Protein 9LF9 (pdb70)

B-factor: mean 24.12, std 8.59, range [6.27, 55.34]

Organism: Marinobacter nauticus (strain ATCC 700491 / DSM 11845 / VT8) (NCBI:txid351348)

InterPro domains:
  IPR005770 Phosphate/phosphite/phosphonate ABC transporter, periplasmic binding protein [TIGR01098] (1-270)

Structure (mmCIF, N/CA/C/O backbone):
data_9LF9
#
_entry.id   9LF9
#
_cell.length_a   136.280
_cell.length_b   136.280
_cell.length_c   136.280
_cell.angle_alpha   90.00
_cell.angle_beta   90.00
_cell.angle_gamma   90.00
#
_symmetry.space_group_name_H-M   'I 2 3'
#
loop_
_entity.id
_entity.type
_entity.pdbx_description
1 polymer 'Phosphonate ABC transporter, periplasmic phosphonate-binding protein'
2 non-polymer SN-GLYCEROL-1-PHOSPHATE
3 water water
#
loop_
_atom_site.group_PDB
_atom_site.id
_atom_site.type_symbol
_atom_site.label_atom_id
_atom_site.label_alt_id
_atom_site.label_comp_id
_atom_site.label_asym_id
_atom_site.label_entity_id
_atom_site.label_seq_id
_atom_site.pdbx_PDB_ins_code
_atom_site.Cartn_x
_atom_site.Cartn_y
_atom_site.Cartn_z
_atom_site.occupancy
_atom_site.B_iso_or_equiv
_atom_site.auth_seq_id
_atom_site.auth_comp_id
_atom_site.auth_asym_id
_atom_site.auth_atom_id
_atom_site.pdbx_PDB_model_num
ATOM 1 N N . ALA A 1 21 ? -24.501 -31.968 2.121 1.00 46.99 21 ALA A N 1
ATOM 2 C CA . ALA A 1 21 ? -25.082 -32.218 3.435 1.00 41.51 21 ALA A CA 1
ATOM 3 C C . ALA A 1 21 ? -26.526 -32.695 3.323 1.00 43.22 21 ALA A C 1
ATOM 4 O O . ALA A 1 21 ? -27.321 -32.488 4.242 1.00 46.76 21 ALA A O 1
ATOM 6 N N . PHE A 1 22 ? -26.868 -33.319 2.195 1.00 36.76 22 PHE A N 1
ATOM 7 C CA . PHE A 1 22 ? -28.205 -33.885 2.037 1.00 34.73 22 PHE A CA 1
ATOM 8 C C . PHE A 1 22 ? -28.439 -34.967 3.082 1.00 33.39 22 PHE A C 1
ATOM 9 O O . PHE A 1 22 ? -27.595 -35.848 3.276 1.00 38.29 22 PHE A O 1
ATOM 17 N N . GLN A 1 23 ? -29.592 -34.910 3.750 1.00 34.26 23 GLN A N 1
ATOM 18 C CA . GLN A 1 23 ? -29.898 -35.844 4.826 1.00 36.60 23 GLN A CA 1
ATOM 19 C C . GLN A 1 23 ? -31.232 -36.540 4.606 1.00 26.95 23 GLN A C 1
ATOM 20 O O . GLN A 1 23 ? -32.265 -35.882 4.450 1.00 29.20 23 GLN A O 1
ATOM 26 N N . LEU A 1 24 ? -31.201 -37.867 4.638 1.00 26.27 24 LEU A N 1
ATOM 27 C CA . LEU A 1 24 ? -32.420 -38.653 4.716 1.00 22.76 24 LEU A CA 1
ATOM 28 C C . LEU A 1 24 ? -33.040 -38.503 6.094 1.00 24.26 24 LEU A C 1
ATOM 29 O O . LEU A 1 24 ? -32.333 -38.300 7.085 1.00 24.75 24 LEU A O 1
ATOM 34 N N . ASP A 1 25 ? -34.363 -38.651 6.159 1.00 19.05 25 ASP A N 1
ATOM 35 C CA . ASP A 1 25 ? -35.049 -38.734 7.443 1.00 23.08 25 ASP A CA 1
ATOM 36 C C . ASP A 1 25 ? -34.456 -39.871 8.262 1.00 21.62 25 ASP A C 1
ATOM 37 O O . ASP A 1 25 ? -34.048 -40.903 7.721 1.00 21.76 25 ASP A O 1
ATOM 42 N N . SER A 1 26 ? -34.432 -39.681 9.585 1.00 20.76 26 SER A N 1
ATOM 43 C CA . SER A 1 26 ? -33.827 -40.660 10.484 1.00 23.21 26 SER A CA 1
ATOM 44 C C . SER A 1 26 ? -34.578 -41.984 10.526 1.00 22.91 26 SER A C 1
ATOM 45 O O . SER A 1 26 ? -34.082 -42.936 11.145 1.00 22.88 26 SER A O 1
ATOM 48 N N . ARG A 1 27 ? -35.749 -42.078 9.892 1.00 20.62 27 ARG A N 1
ATOM 49 C CA . ARG A 1 27 ? -36.449 -43.352 9.819 1.00 19.21 27 ARG A CA 1
ATOM 50 C C . ARG A 1 27 ? -35.900 -44.254 8.718 1.00 19.94 27 ARG A C 1
ATOM 51 O O . ARG A 1 27 ? -36.337 -45.406 8.608 1.00 19.28 27 ARG A O 1
ATOM 59 N N . TYR A 1 28 ? -34.956 -43.765 7.919 1.00 18.32 28 TYR A N 1
ATOM 60 C CA . TYR A 1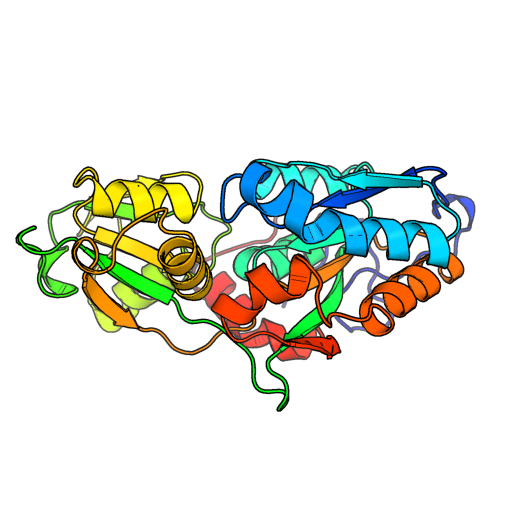 28 ? -34.298 -44.542 6.879 1.00 19.69 28 TYR A CA 1
ATOM 61 C C . TYR A 1 28 ? -32.805 -44.643 7.168 1.00 19.86 28 TYR A C 1
ATOM 62 O O . TYR A 1 28 ? -32.227 -43.795 7.856 1.00 22.01 28 TYR A O 1
ATOM 71 N N . GLN A 1 29 ? -32.181 -45.678 6.609 1.00 19.05 29 GLN A N 1
ATOM 72 C CA . GLN A 1 29 ? -30.742 -45.882 6.707 1.00 19.88 29 GLN A CA 1
ATOM 73 C C . GLN A 1 29 ? -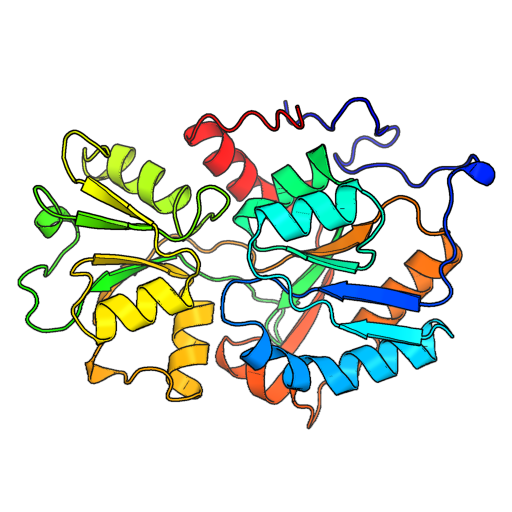30.113 -45.697 5.334 1.00 22.02 29 GLN A C 1
ATOM 74 O O . GLN A 1 29 ? -30.749 -45.951 4.309 1.00 22.36 29 GLN A O 1
ATOM 80 N N . ASP A 1 30 ? -28.839 -45.259 5.319 1.00 22.61 30 ASP A N 1
ATOM 81 C CA . ASP A 1 30 ? -28.070 -45.115 4.079 1.00 23.34 30 ASP A CA 1
ATOM 82 C C . ASP A 1 30 ? -26.667 -45.685 4.314 1.00 24.21 30 ASP A C 1
ATOM 83 O O . ASP A 1 30 ? -25.672 -44.954 4.299 1.00 25.15 30 ASP A O 1
ATOM 88 N N . ASN A 1 31 ? -26.606 -47.019 4.470 1.00 22.36 31 ASN A N 1
ATOM 89 C CA . ASN A 1 31 ? -25.334 -47.700 4.738 1.00 28.04 31 ASN A CA 1
ATOM 90 C C . ASN A 1 31 ? -24.337 -47.583 3.586 1.00 32.35 31 ASN A C 1
ATOM 91 O O . ASN A 1 31 ? -23.124 -47.546 3.832 1.00 32.20 31 ASN A O 1
ATOM 96 N N . ASP A 1 32 ? -24.811 -47.541 2.335 1.00 29.16 32 ASP A N 1
ATOM 97 C CA . ASP A 1 32 ? -23.945 -47.513 1.154 1.00 27.83 32 ASP A CA 1
ATOM 98 C C . ASP A 1 32 ? -23.640 -46.109 0.640 1.00 27.46 32 ASP A C 1
ATOM 99 O O . ASP A 1 32 ? -22.881 -45.969 -0.323 1.00 32.83 32 ASP A O 1
ATOM 104 N N . GLY A 1 33 ? -24.198 -45.074 1.267 1.00 24.47 33 GLY A N 1
ATOM 105 C CA . GLY A 1 33 ? -23.812 -43.709 0.977 1.00 26.72 33 GLY A CA 1
ATOM 106 C C . GLY A 1 33 ? -24.262 -43.166 -0.358 1.00 25.72 33 GLY A C 1
ATOM 107 O O . GLY A 1 33 ? -23.643 -42.227 -0.868 1.00 26.46 33 GLY A O 1
ATOM 108 N N . ASP A 1 34 ? -25.318 -43.721 -0.949 1.00 23.57 34 ASP A N 1
ATOM 109 C CA . ASP A 1 34 ? -25.800 -43.238 -2.238 1.00 19.93 34 ASP A CA 1
ATOM 110 C C . ASP A 1 34 ? -26.933 -42.234 -2.090 1.00 20.50 34 ASP A C 1
ATOM 111 O O . ASP A 1 34 ? -27.540 -41.851 -3.096 1.00 20.68 34 ASP A O 1
ATOM 116 N N . LEU A 1 35 ? -27.202 -41.779 -0.864 1.00 18.41 35 LEU A N 1
ATOM 117 C CA . LEU A 1 35 ? -28.201 -40.779 -0.479 1.00 18.55 35 LEU A CA 1
ATOM 118 C C . LEU A 1 35 ? -29.639 -41.279 -0.540 1.00 22.89 35 LEU A C 1
ATOM 119 O O . LEU A 1 35 ? -30.551 -40.488 -0.273 1.00 25.14 35 LEU A O 1
ATOM 124 N N . ILE A 1 36 ? -29.890 -42.546 -0.858 1.00 18.99 36 ILE A N 1
ATOM 125 C CA . ILE A 1 36 ? -31.274 -43.006 -0.908 1.00 18.46 36 ILE A CA 1
ATOM 126 C C . ILE A 1 36 ? -31.485 -44.108 0.127 1.00 17.42 36 ILE A C 1
ATOM 127 O O . ILE A 1 36 ? -30.560 -44.843 0.490 1.00 21.55 36 ILE A O 1
ATOM 132 N N . ALA A 1 37 ? -32.721 -44.209 0.600 1.00 16.15 37 ALA A N 1
ATOM 133 C CA . ALA A 1 37 ? -33.070 -45.159 1.652 1.00 16.85 37 ALA A CA 1
ATOM 134 C C . ALA A 1 37 ? -32.759 -46.596 1.247 1.00 17.52 37 ALA A C 1
ATOM 135 O O . ALA A 1 37 ? -33.181 -47.067 0.184 1.00 17.76 37 ALA A O 1
ATOM 137 N N . ASP A 1 38 ? -32.033 -47.298 2.120 1.00 16.59 38 ASP A N 1
ATOM 138 C CA . ASP A 1 38 ? -31.658 -48.688 1.878 1.00 18.83 38 ASP A CA 1
ATOM 139 C C . ASP A 1 38 ? -32.881 -49.602 1.910 1.00 19.57 38 ASP A C 1
ATOM 140 O O . ASP A 1 38 ? -33.832 -49.376 2.665 1.00 18.46 38 ASP A O 1
ATOM 145 N N . ILE A 1 39 ? -32.845 -50.658 1.098 1.00 18.65 39 ILE A N 1
ATOM 146 C CA . ILE A 1 39 ? -33.857 -51.717 1.201 1.00 17.43 39 ILE A CA 1
ATOM 147 C C . ILE A 1 39 ? -33.666 -52.444 2.528 1.00 16.92 39 ILE A C 1
ATOM 148 O O . ILE A 1 39 ? -32.522 -52.807 2.871 1.00 20.62 39 ILE A O 1
ATOM 153 N N . PRO A 1 40 ? -34.725 -52.657 3.310 1.00 18.01 40 PRO A N 1
ATOM 154 C CA . PRO A 1 40 ? -34.566 -53.329 4.606 1.00 18.01 40 PRO A CA 1
ATOM 155 C C . PRO A 1 40 ? -34.106 -54.766 4.437 1.00 21.45 40 PRO A C 1
ATOM 156 O O . PRO A 1 40 ? -34.393 -55.420 3.434 1.00 20.36 40 PRO A O 1
ATOM 160 N N . SER A 1 41 ? -33.402 -55.268 5.451 1.00 19.92 41 SER A N 1
ATOM 161 C CA . SER A 1 41 ? -33.100 -56.692 5.531 1.00 21.29 41 SER A CA 1
ATOM 162 C C . SER A 1 41 ? -33.910 -57.412 6.598 1.00 23.79 41 SER A C 1
ATOM 163 O O . SER A 1 41 ? -33.895 -58.649 6.635 1.00 23.24 41 SER A O 1
ATOM 166 N N . ASP A 1 42 ? -34.589 -56.678 7.477 1.00 19.90 42 ASP A N 1
ATOM 167 C CA . ASP A 1 42 ? -35.561 -57.257 8.402 1.00 20.49 42 ASP A CA 1
ATOM 168 C C . ASP A 1 42 ? -36.826 -57.599 7.619 1.00 19.36 42 ASP A C 1
ATOM 169 O O . ASP A 1 42 ? -37.516 -56.704 7.124 1.00 19.39 42 ASP A O 1
ATOM 174 N N . GLU A 1 43 ? -37.125 -58.893 7.473 1.00 19.89 43 GLU A N 1
ATOM 175 C CA . GLU A 1 43 ? -38.243 -59.288 6.620 1.00 21.31 43 GLU A CA 1
ATOM 176 C C . GLU A 1 43 ? -39.583 -58.793 7.142 1.00 21.95 43 GLU A C 1
ATOM 177 O O . GLU A 1 43 ? -40.522 -58.621 6.354 1.00 19.62 43 GLU A O 1
ATOM 183 N N . SER A 1 44 ? -39.693 -58.535 8.444 1.00 19.69 44 SER A N 1
ATOM 184 C CA . SER A 1 44 ? -40.926 -57.969 8.965 1.00 18.27 44 SER A CA 1
ATOM 185 C C . SER A 1 44 ? -41.156 -56.539 8.494 1.00 19.65 44 SER A C 1
ATOM 186 O O . SER A 1 44 ? -42.263 -56.019 8.677 1.00 21.34 44 SER A O 1
ATOM 189 N N . LYS A 1 45 ? -40.150 -55.904 7.890 1.00 17.77 45 LYS A N 1
ATOM 190 C CA . LYS A 1 45 ? -40.253 -54.540 7.401 1.00 19.06 45 LYS A CA 1
ATOM 191 C C . LYS A 1 45 ? -40.488 -54.480 5.899 1.00 20.29 45 LYS A C 1
ATOM 192 O O . LYS A 1 45 ? -40.643 -53.383 5.347 1.00 20.98 45 LYS A O 1
ATOM 198 N N . LEU A 1 46 ? -40.518 -55.621 5.226 1.00 19.54 46 LEU A N 1
ATOM 199 C CA . LEU A 1 46 ? -40.704 -55.637 3.785 1.00 21.18 46 LEU A CA 1
ATOM 200 C C . LEU A 1 46 ? -42.173 -55.823 3.442 1.00 22.33 46 LEU A C 1
ATOM 201 O O . LEU A 1 46 ? -42.933 -56.451 4.185 1.00 22.95 46 LEU A O 1
ATOM 206 N N . VAL A 1 47 ? -42.581 -55.265 2.307 1.00 18.94 47 VAL A N 1
ATOM 207 C CA . VAL A 1 47 ? -43.958 -55.442 1.874 1.00 23.61 47 VAL A CA 1
ATOM 208 C C . VAL A 1 47 ? -43.971 -56.130 0.515 1.00 22.40 47 VAL A C 1
ATOM 209 O O . VAL A 1 47 ? -43.090 -55.934 -0.332 1.00 19.20 47 VAL A O 1
ATOM 213 N N . ASP A 1 48 ? -44.995 -56.956 0.333 1.00 22.49 48 ASP A N 1
ATOM 214 C CA . ASP A 1 48 ? -45.222 -57.743 -0.876 1.00 22.21 48 ASP A CA 1
ATOM 215 C C . ASP A 1 48 ? -46.693 -57.601 -1.233 1.00 28.66 48 ASP A C 1
ATOM 216 O O . ASP A 1 48 ? -47.467 -58.553 -1.107 1.00 27.44 48 ASP A O 1
ATOM 221 N N . PRO A 1 49 ? -47.119 -56.412 -1.653 1.00 23.89 49 PRO A N 1
ATOM 222 C CA . PRO A 1 49 ? -48.557 -56.142 -1.746 1.00 25.24 49 PRO A CA 1
ATOM 223 C C . PRO A 1 49 ? -49.206 -56.894 -2.897 1.00 25.54 49 PRO A C 1
ATOM 224 O O . PRO A 1 49 ? -48.603 -57.122 -3.948 1.00 25.08 49 PRO A O 1
ATOM 228 N N . SER A 1 50 ? -50.456 -57.300 -2.675 1.00 27.91 50 SER A N 1
ATOM 229 C CA . SER A 1 50 ? -51.181 -57.993 -3.733 1.00 26.85 50 SER A CA 1
ATOM 230 C C . SER A 1 50 ? -51.612 -57.029 -4.832 1.00 24.06 50 SER A C 1
ATOM 231 O O . SER A 1 50 ? -51.774 -57.445 -5.982 1.00 24.33 50 SER A O 1
ATOM 234 N N . THR A 1 51 ? -51.803 -55.752 -4.500 1.00 23.30 51 THR A N 1
ATOM 235 C CA . THR A 1 51 ? -52.043 -54.693 -5.478 1.00 21.94 51 THR A CA 1
ATOM 236 C C . THR A 1 51 ? -50.942 -53.647 -5.366 1.00 21.13 51 THR A C 1
ATOM 237 O O . THR A 1 51 ? -50.770 -53.040 -4.305 1.00 21.55 51 THR A O 1
ATOM 241 N N . LEU A 1 52 ? -50.201 -53.446 -6.454 1.00 20.02 52 LEU A N 1
ATOM 242 C CA . LEU A 1 52 ? -49.204 -52.381 -6.546 1.00 20.09 52 LEU A CA 1
ATOM 243 C C . LEU A 1 52 ? -49.890 -51.080 -6.946 1.00 19.78 52 LEU A C 1
ATOM 244 O O . LEU A 1 52 ? -50.648 -51.052 -7.917 1.00 20.73 52 LEU A O 1
ATOM 249 N N . VAL A 1 53 ? -49.630 -50.006 -6.204 1.00 17.90 53 VAL A N 1
ATOM 250 C CA . VAL A 1 53 ? -50.233 -48.704 -6.476 1.00 17.25 53 VAL A CA 1
ATOM 251 C C . VAL A 1 53 ? -49.197 -47.828 -7.168 1.00 18.40 53 VAL A C 1
ATOM 252 O O . VAL A 1 53 ? -48.076 -47.675 -6.670 1.00 17.58 53 VAL A O 1
ATOM 256 N N . PHE A 1 54 ? -49.570 -47.263 -8.320 1.00 16.62 54 PHE A N 1
ATOM 257 C CA . PHE A 1 54 ? -48.697 -46.457 -9.171 1.00 18.28 54 PHE A CA 1
ATOM 258 C C . PHE A 1 54 ? -49.276 -45.057 -9.305 1.00 16.21 54 PHE A C 1
ATOM 259 O O . PHE A 1 54 ? -50.482 -44.904 -9.502 1.00 17.48 54 PHE A O 1
ATOM 267 N N . ALA A 1 55 ? -48.421 -44.034 -9.244 1.00 16.46 55 ALA A N 1
ATOM 268 C CA . ALA A 1 55 ? -48.870 -42.671 -9.494 1.00 17.50 55 ALA A CA 1
ATOM 269 C C . ALA A 1 55 ? -47.873 -41.950 -10.387 1.00 19.01 55 ALA A C 1
ATOM 270 O O . ALA A 1 55 ? -46.661 -42.030 -10.166 1.00 18.80 55 ALA A O 1
ATOM 272 N N . TYR A 1 56 ? -48.389 -41.257 -11.401 1.00 16.09 56 TYR A N 1
ATOM 273 C CA . TYR A 1 56 ? -47.584 -40.337 -12.185 1.00 16.32 56 TYR A CA 1
ATOM 274 C C . TYR A 1 56 ? -47.626 -38.982 -11.464 1.00 20.27 56 TYR A C 1
ATOM 275 O O . TYR A 1 56 ? -48.344 -38.808 -10.479 1.00 26.04 56 TYR A O 1
ATOM 284 N N . THR A 1 57 ? -46.848 -38.035 -11.926 1.00 16.80 57 THR A N 1
ATOM 285 C CA . THR A 1 57 ? -46.727 -36.766 -11.203 1.00 15.44 57 THR A CA 1
ATOM 286 C C . THR A 1 57 ? -47.842 -35.794 -11.597 1.00 16.42 57 THR A C 1
ATOM 287 O O . THR A 1 57 ? -48.192 -35.692 -12.774 1.00 16.37 57 THR A O 1
ATOM 291 N N . PRO A 1 58 ? -48.431 -35.070 -10.640 1.00 15.13 58 PRO A N 1
ATOM 292 C CA . PRO A 1 58 ? -49.547 -34.166 -10.964 1.00 16.87 58 PRO A CA 1
ATOM 293 C C . PRO A 1 58 ? -49.097 -32.830 -11.551 1.00 17.55 58 PRO A C 1
ATOM 294 O O . PRO A 1 58 ? -49.450 -31.758 -11.052 1.00 16.94 58 PRO A O 1
ATOM 298 N N . VAL A 1 59 ? -48.290 -32.897 -12.622 1.00 17.02 59 VAL A N 1
ATOM 299 C CA . VAL A 1 59 ? -47.989 -31.703 -13.404 1.00 16.49 59 VAL A CA 1
ATOM 300 C C . VAL A 1 59 ? -49.212 -31.235 -14.166 1.00 18.71 59 VAL A C 1
ATOM 301 O O . VAL A 1 59 ? -49.288 -30.076 -14.589 1.00 18.68 59 VAL A O 1
ATOM 305 N N . GLU A 1 60 ? -50.174 -32.123 -14.358 1.00 17.51 60 GLU A N 1
ATOM 306 C CA . GLU A 1 60 ? -51.364 -31.842 -15.122 1.00 18.88 60 GLU A CA 1
ATOM 307 C C . GLU A 1 60 ? -52.445 -32.747 -14.537 1.00 20.69 60 GLU A C 1
ATOM 308 O O . GLU A 1 60 ? -52.136 -33.688 -13.799 1.00 21.08 60 GLU A O 1
ATOM 314 N N . ASP A 1 61 ? -53.715 -32.398 -14.772 1.00 19.40 61 ASP A N 1
ATOM 315 C CA . ASP A 1 61 ? -54.854 -33.258 -14.434 1.00 19.65 61 ASP A CA 1
ATOM 316 C C . ASP A 1 61 ? -54.531 -34.731 -14.687 1.00 18.07 61 ASP A C 1
ATOM 317 O O . ASP A 1 61 ? -54.243 -35.102 -15.827 1.00 18.94 61 ASP A O 1
ATOM 322 N N . PRO A 1 62 ? -54.551 -35.603 -13.669 1.00 17.60 62 PRO A N 1
ATOM 323 C CA . PRO A 1 62 ? -54.194 -37.013 -13.919 1.00 18.62 62 PRO A CA 1
ATOM 324 C C . PRO A 1 62 ? -55.141 -37.724 -14.860 1.00 19.06 62 PRO A C 1
ATOM 325 O O . PRO A 1 62 ? -54.758 -38.751 -15.430 1.00 18.99 62 PRO A O 1
ATOM 329 N N . ALA A 1 63 ? -56.362 -37.216 -15.046 1.00 18.65 63 ALA A N 1
ATOM 330 C CA . ALA A 1 63 ? -57.248 -37.791 -16.055 1.00 20.25 63 ALA A CA 1
ATOM 331 C C . ALA A 1 63 ? -56.604 -37.794 -17.438 1.00 20.40 63 ALA A C 1
ATOM 332 O O . ALA A 1 63 ? -56.922 -38.655 -18.268 1.00 20.90 63 ALA A O 1
ATOM 334 N N . VAL A 1 64 ? -55.700 -36.843 -17.706 1.00 17.42 64 VAL A N 1
ATOM 335 C CA . VAL A 1 64 ? -54.964 -36.824 -18.972 1.00 18.09 64 VAL A CA 1
ATOM 336 C C . VAL A 1 64 ? -54.096 -38.069 -19.115 1.00 19.56 64 VAL A C 1
ATOM 337 O O . VAL A 1 64 ? -53.885 -38.573 -20.228 1.00 19.60 64 VAL A O 1
ATOM 341 N N . TYR A 1 65 ? -53.588 -38.594 -18.008 1.00 18.80 65 TYR A N 1
ATOM 342 C CA . TYR A 1 65 ? -52.572 -39.641 -18.064 1.00 17.05 65 TYR A CA 1
ATOM 343 C C . TYR A 1 65 ? -53.090 -41.028 -17.730 1.00 18.18 65 TYR A C 1
ATOM 344 O O . TYR A 1 65 ? -52.324 -41.994 -17.816 1.00 17.89 65 TYR A O 1
ATOM 353 N N . LYS A 1 66 ? -54.369 -41.158 -17.371 1.00 20.17 66 LYS A N 1
ATOM 354 C CA . LYS A 1 66 ? -54.910 -42.472 -17.037 1.00 20.33 66 LYS A CA 1
ATOM 355 C C . LYS A 1 66 ? -54.729 -43.458 -18.184 1.00 23.14 66 LYS A C 1
ATOM 356 O O . LYS A 1 66 ? -54.160 -44.540 -18.003 1.00 21.50 66 LYS A O 1
ATOM 362 N N . GLU A 1 67 ? -55.206 -43.106 -19.377 1.00 20.42 67 GLU A N 1
ATOM 363 C CA . GLU A 1 67 ? -55.060 -44.017 -20.505 1.00 22.96 67 GLU A CA 1
ATOM 364 C C . GLU A 1 67 ? -53.630 -44.040 -21.039 1.00 22.83 67 GLU A C 1
ATOM 365 O O . GLU A 1 67 ? -53.216 -45.042 -21.631 1.00 23.49 67 GLU A O 1
ATOM 371 N N . VAL A 1 68 ? -52.866 -42.963 -20.823 1.00 20.27 68 VAL A N 1
ATOM 372 C CA . VAL A 1 68 ? -51.473 -42.918 -21.271 1.00 18.15 68 VAL A CA 1
ATOM 373 C C . VAL A 1 68 ? -50.667 -44.050 -20.647 1.00 21.91 68 VAL A C 1
ATOM 374 O O . VAL A 1 68 ? -49.816 -44.666 -21.307 1.00 22.18 68 VAL A O 1
ATOM 378 N N . TRP A 1 69 ? -50.906 -44.336 -19.367 1.00 18.23 69 TRP A N 1
ATOM 379 C CA . TRP A 1 69 ? -50.151 -45.347 -18.637 1.00 19.82 69 TRP A CA 1
ATOM 380 C C . TRP A 1 69 ? -50.818 -46.720 -18.620 1.00 21.09 69 TRP A C 1
ATOM 381 O O . TRP A 1 69 ? -50.224 -47.676 -18.107 1.00 19.94 69 TRP A O 1
ATOM 392 N N . SER A 1 70 ? -52.026 -46.848 -19.176 1.00 21.17 70 SER A N 1
ATOM 393 C CA . SER A 1 70 ? -52.809 -48.071 -18.993 1.00 23.07 70 SER A CA 1
ATOM 394 C C . SER A 1 70 ? -52.068 -49.309 -19.485 1.00 21.21 70 SER A C 1
ATOM 395 O O . SER A 1 70 ? -51.931 -50.295 -18.751 1.00 23.07 70 SER A O 1
ATOM 398 N N . GLU A 1 71 ? -51.600 -49.290 -20.733 1.00 21.97 71 GLU A N 1
ATOM 399 C CA . GLU A 1 71 ? -50.926 -50.468 -21.268 1.00 23.59 71 GLU A CA 1
ATOM 400 C C . GLU A 1 71 ? -49.622 -50.749 -20.521 1.00 23.91 71 GLU A C 1
ATOM 401 O O . GLU A 1 71 ? -49.277 -51.913 -20.272 1.00 22.28 71 GLU A O 1
ATOM 407 N N . PHE A 1 72 ? -48.894 -49.692 -20.147 1.00 19.38 72 PHE A N 1
ATOM 408 C CA . PHE A 1 72 ? -47.695 -49.847 -19.327 1.00 19.63 72 PHE A CA 1
ATOM 409 C C . PHE A 1 72 ? -48.005 -50.570 -18.022 1.00 19.49 72 PHE A C 1
ATOM 410 O O . PHE A 1 72 ? -47.255 -51.459 -17.598 1.00 20.70 72 PHE A O 1
ATOM 418 N N . LEU A 1 73 ? -49.095 -50.179 -17.352 1.00 20.09 73 LEU A N 1
ATOM 419 C CA . LEU A 1 73 ? -49.432 -50.809 -16.081 1.00 19.80 73 LEU A CA 1
ATOM 420 C C . LEU A 1 73 ? -49.907 -52.246 -16.274 1.00 21.46 73 LEU A C 1
ATOM 421 O O . LEU A 1 73 ? -49.673 -53.087 -15.402 1.00 21.46 73 LEU A O 1
ATOM 426 N N . ASP A 1 74 ? -50.553 -52.559 -17.408 1.00 21.48 74 ASP A N 1
ATOM 427 C CA . ASP A 1 74 ? -50.864 -53.959 -17.709 1.00 24.03 74 ASP A CA 1
ATOM 428 C C . ASP A 1 74 ? -49.588 -54.791 -17.826 1.00 23.89 74 ASP A C 1
ATOM 429 O O . ASP A 1 74 ? -49.527 -55.928 -17.336 1.00 24.93 74 ASP A O 1
ATOM 434 N N . HIS A 1 75 ? -48.572 -54.250 -18.507 1.00 21.63 75 HIS A N 1
ATOM 435 C CA . HIS A 1 75 ? -47.278 -54.920 -18.606 1.00 24.04 75 HIS A CA 1
ATOM 436 C C . HIS A 1 75 ? -46.633 -55.074 -17.232 1.00 24.79 75 HIS A C 1
ATOM 437 O O . HIS A 1 75 ? -46.048 -56.119 -16.917 1.00 22.90 75 HIS A O 1
ATOM 444 N N . LEU A 1 76 ? -46.730 -54.037 -16.401 1.00 21.84 76 LEU A N 1
ATOM 445 C CA . LEU A 1 76 ? -46.201 -54.128 -15.044 1.00 20.56 76 LEU A CA 1
ATOM 446 C C . LEU A 1 76 ? -46.914 -55.218 -14.253 1.00 21.58 76 LEU A C 1
ATOM 447 O O . LEU A 1 76 ? -46.278 -55.976 -13.510 1.00 23.03 76 LEU A O 1
ATOM 452 N N . ALA A 1 77 ? -48.232 -55.328 -14.418 1.00 21.33 77 ALA A N 1
ATOM 453 C CA . ALA A 1 77 ? -48.981 -56.376 -13.728 1.00 23.29 77 ALA A CA 1
ATOM 454 C C . ALA A 1 77 ? -48.527 -57.757 -14.178 1.00 23.95 77 ALA A C 1
ATOM 455 O O . ALA A 1 77 ? -48.346 -58.660 -13.352 1.00 25.59 77 ALA A O 1
ATOM 457 N N . GLU A 1 78 ? -48.313 -57.935 -15.483 1.00 25.14 78 GLU A N 1
ATOM 458 C CA . GLU A 1 78 ? -47.882 -59.236 -15.990 1.00 25.32 78 GLU A CA 1
ATOM 459 C C . GLU A 1 78 ? -46.474 -59.577 -15.516 1.00 25.26 78 GLU A C 1
ATOM 460 O O . GLU A 1 78 ? -46.202 -60.724 -15.136 1.00 28.88 78 GLU A O 1
ATOM 466 N N . THR A 1 79 ? -45.570 -58.595 -15.525 1.00 23.39 79 THR A N 1
ATOM 467 C CA . THR A 1 79 ? -44.185 -58.825 -15.115 1.00 24.66 79 THR A CA 1
ATOM 468 C C . THR A 1 79 ? -44.071 -59.156 -13.629 1.00 26.63 79 THR A C 1
ATOM 469 O O . THR A 1 79 ? -43.289 -60.034 -13.245 1.00 26.79 79 THR A O 1
ATOM 473 N N . THR A 1 80 ? -44.819 -58.458 -12.778 1.00 24.40 80 THR A N 1
ATOM 474 C CA . THR A 1 80 ? -44.705 -58.649 -11.335 1.00 25.01 80 THR A CA 1
ATOM 475 C C . THR A 1 80 ? -45.632 -59.733 -10.804 1.00 27.10 80 THR A C 1
ATOM 476 O O . THR A 1 80 ? -45.444 -60.190 -9.669 1.00 30.35 80 THR A O 1
ATOM 480 N N . GLY A 1 81 ? -46.638 -60.128 -11.579 1.00 24.76 81 GLY A N 1
ATOM 481 C CA . GLY A 1 81 ? -47.670 -61.020 -11.083 1.00 27.99 81 GLY A CA 1
ATOM 482 C C . GLY A 1 81 ? -48.630 -60.409 -10.086 1.00 29.71 81 GLY A C 1
ATOM 483 O O . GLY A 1 81 ? -49.323 -61.147 -9.379 1.00 27.98 81 GLY A O 1
ATOM 484 N N . LYS A 1 82 ? -48.687 -59.081 -9.996 1.00 26.38 82 LYS A N 1
ATOM 485 C CA . LYS A 1 82 ? -49.579 -58.391 -9.075 1.00 24.93 82 LYS A CA 1
ATOM 486 C C . LYS A 1 82 ? -50.681 -57.683 -9.847 1.00 25.44 82 LYS A C 1
ATOM 487 O O . LYS A 1 82 ? -50.556 -57.413 -11.042 1.00 24.57 82 LYS A O 1
ATOM 493 N N . ASN A 1 83 ? -51.766 -57.378 -9.147 1.00 25.08 83 ASN A N 1
ATOM 494 C CA . ASN A 1 83 ? -52.696 -56.379 -9.649 1.00 25.71 83 ASN A CA 1
ATOM 495 C C . ASN A 1 83 ? -52.026 -55.013 -9.556 1.00 24.40 83 ASN A C 1
ATOM 496 O O . ASN A 1 83 ? -51.167 -54.786 -8.697 1.00 23.51 83 ASN A O 1
ATOM 501 N N . VAL A 1 84 ? -52.407 -54.103 -10.450 1.00 21.67 84 VAL A N 1
ATOM 502 C CA . VAL A 1 84 ? -51.845 -52.753 -10.465 1.00 21.27 84 VAL A CA 1
ATOM 503 C C . VAL A 1 84 ? -52.985 -51.746 -10.491 1.00 25.05 84 VAL A C 1
ATOM 504 O O . VAL A 1 84 ? -53.966 -51.919 -11.222 1.00 22.91 84 VAL A O 1
ATOM 508 N N . GLN A 1 85 ? -52.853 -50.690 -9.690 1.00 19.85 85 GLN A N 1
ATOM 509 C CA . GLN A 1 85 ? -53.864 -49.649 -9.578 1.00 22.80 85 GLN A CA 1
ATOM 510 C C . GLN A 1 85 ? -53.235 -48.290 -9.872 1.00 22.37 85 GLN A C 1
ATOM 511 O O . GLN A 1 85 ? -52.169 -47.968 -9.343 1.00 21.17 85 GLN A O 1
ATOM 517 N N . PHE A 1 86 ? -53.895 -47.505 -10.724 1.00 20.02 86 PHE A N 1
ATOM 518 C CA . PHE A 1 86 ? -53.492 -46.136 -11.030 1.00 20.74 86 PHE A CA 1
ATOM 519 C C . PHE A 1 86 ? -54.096 -45.203 -9.983 1.00 23.39 86 PHE A C 1
ATOM 520 O O . PHE A 1 86 ? -55.320 -45.162 -9.819 1.00 25.05 86 PHE A O 1
ATOM 528 N N . PHE A 1 87 ? -53.237 -44.457 -9.277 1.00 19.23 87 PHE A N 1
ATOM 529 C CA . PHE A 1 87 ? -53.614 -43.519 -8.229 1.00 19.65 87 PHE A CA 1
ATOM 530 C C . PHE A 1 87 ? -53.599 -42.111 -8.811 1.00 19.49 87 PHE A C 1
ATOM 531 O O . PHE A 1 87 ? -52.517 -41.552 -9.028 1.00 20.29 87 PHE A O 1
ATOM 539 N N . PRO A 1 88 ? -54.757 -41.498 -9.093 1.00 19.33 88 PRO A N 1
ATOM 540 C CA . PRO A 1 88 ? -54.763 -40.143 -9.702 1.00 20.59 88 PRO A CA 1
ATOM 541 C C . PRO A 1 88 ? -54.551 -39.042 -8.670 1.00 20.34 88 PRO A C 1
ATOM 542 O O . PRO A 1 88 ? -55.427 -38.222 -8.381 1.00 21.21 88 PRO A O 1
ATOM 546 N N . VAL A 1 89 ? -53.345 -39.003 -8.104 1.00 20.51 89 VAL A N 1
ATOM 547 C CA . VAL A 1 89 ? -53.030 -38.034 -7.060 1.00 19.06 89 VAL A CA 1
ATOM 548 C C . VAL A 1 89 ? -53.017 -36.628 -7.648 1.00 18.34 89 VAL A C 1
ATOM 549 O O . VAL A 1 89 ? -52.615 -36.422 -8.802 1.00 18.01 89 VAL A O 1
ATOM 553 N N . GLN A 1 90 ? -53.490 -35.648 -6.868 1.00 17.71 90 GLN A N 1
ATOM 554 C CA . GLN A 1 90 ? -53.704 -34.301 -7.393 1.00 17.97 90 GLN A CA 1
ATOM 555 C C . GLN A 1 90 ? -52.670 -33.278 -6.948 1.00 19.04 90 GLN A C 1
ATOM 556 O O . GLN A 1 90 ? -52.688 -32.151 -7.461 1.00 19.01 90 GLN A O 1
ATOM 562 N N . SER A 1 91 ? -51.784 -33.617 -6.013 1.00 16.42 91 SER A N 1
ATOM 563 C CA . SER A 1 91 ? -50.781 -32.656 -5.581 1.00 17.23 91 SER A CA 1
ATOM 564 C C . SER A 1 91 ? -49.509 -33.394 -5.207 1.00 16.01 91 SER A C 1
ATOM 565 O O . SER A 1 91 ? -49.534 -34.583 -4.878 1.00 17.66 91 SER A O 1
ATOM 568 N N . ASN A 1 92 ? -48.390 -32.665 -5.255 1.00 17.48 92 ASN A N 1
ATOM 569 C CA . ASN A 1 92 ? -47.109 -33.266 -4.896 1.00 15.83 92 ASN A CA 1
ATOM 570 C C . ASN A 1 92 ? -47.099 -33.679 -3.431 1.00 16.64 92 ASN A C 1
ATOM 571 O O . ASN A 1 92 ? -46.593 -34.752 -3.082 1.00 17.42 92 ASN A O 1
ATOM 576 N N . ALA A 1 93 ? -47.623 -32.822 -2.554 1.00 20.28 93 ALA A N 1
ATOM 577 C CA . ALA A 1 93 ? -47.616 -33.128 -1.124 1.00 20.00 93 ALA A CA 1
ATOM 578 C C . ALA A 1 93 ? -48.383 -34.408 -0.830 1.00 19.50 93 ALA A C 1
ATOM 579 O O . ALA A 1 93 ? -47.930 -35.246 -0.035 1.00 20.14 93 ALA A O 1
ATOM 581 N N . ALA A 1 94 ? -49.548 -34.585 -1.465 1.00 18.80 94 ALA A N 1
ATOM 582 C CA . ALA A 1 94 ? -50.315 -35.807 -1.250 1.00 19.28 94 ALA A CA 1
ATOM 583 C C . ALA A 1 94 ? -49.565 -37.022 -1.780 1.00 19.19 94 ALA A C 1
ATOM 584 O O . ALA A 1 94 ? -49.635 -38.109 -1.195 1.00 18.11 94 ALA A O 1
ATOM 586 N N . GLN A 1 95 ? -48.852 -36.862 -2.899 1.00 16.24 95 GLN A N 1
ATOM 587 C CA . GLN A 1 95 ? -48.109 -37.990 -3.452 1.00 14.44 95 GLN A CA 1
ATOM 588 C C . GLN A 1 95 ? -46.947 -38.382 -2.550 1.00 17.12 95 GLN A C 1
ATOM 589 O O . GLN A 1 95 ? -46.733 -39.572 -2.294 1.00 17.27 95 GLN A O 1
ATOM 595 N N . ILE A 1 96 ? -46.197 -37.396 -2.048 1.00 17.60 96 ILE A N 1
ATOM 596 C CA . ILE A 1 96 ? -45.096 -37.681 -1.128 1.00 16.14 96 ILE A CA 1
ATOM 597 C C . ILE A 1 96 ? -45.624 -38.371 0.122 1.00 18.34 96 ILE A C 1
ATOM 598 O O . ILE A 1 96 ? -45.086 -39.391 0.561 1.00 19.20 96 ILE A O 1
ATOM 603 N N . GLU A 1 97 ? -46.707 -37.837 0.700 1.00 18.11 97 GLU A N 1
ATOM 604 C CA . GLU A 1 97 ? -47.265 -38.426 1.915 1.00 19.02 97 GLU A CA 1
ATOM 605 C C . GLU A 1 97 ? -47.761 -39.849 1.682 1.00 22.14 97 GLU A C 1
ATOM 606 O O . GLU A 1 97 ? -47.596 -40.720 2.549 1.00 20.21 97 GLU A O 1
ATOM 612 N N . ALA A 1 98 ? -48.370 -40.112 0.521 1.00 18.20 98 ALA A N 1
ATOM 613 C CA . ALA A 1 98 ? -48.872 -41.454 0.254 1.00 18.08 98 ALA A CA 1
ATOM 614 C C . ALA A 1 98 ? -47.740 -42.473 0.217 1.00 18.96 98 ALA A C 1
ATOM 615 O O . ALA A 1 98 ? -47.897 -43.597 0.710 1.00 19.56 98 ALA A O 1
ATOM 617 N N . MET A 1 99 ? -46.592 -42.121 -0.379 1.00 16.80 99 MET A N 1
ATOM 618 C CA . MET A 1 99 ? -45.488 -43.084 -0.363 1.00 16.61 99 MET A CA 1
ATOM 619 C C . MET A 1 99 ? -44.880 -43.202 1.032 1.00 17.71 99 MET A C 1
ATOM 620 O O . MET A 1 99 ? -44.588 -44.312 1.494 1.00 18.27 99 MET A O 1
ATOM 625 N N . ARG A 1 100 ? -44.708 -42.077 1.731 1.00 16.85 100 ARG A N 1
ATOM 626 C CA . ARG A 1 100 ? -44.198 -42.127 3.102 1.00 17.16 100 ARG A CA 1
ATOM 627 C C . ARG A 1 100 ? -45.056 -43.042 3.969 1.00 20.21 100 ARG A C 1
ATOM 628 O O . ARG A 1 100 ? -44.533 -43.821 4.776 1.00 20.33 100 ARG A O 1
ATOM 636 N N . ALA A 1 101 ? -46.375 -42.973 3.796 1.00 18.06 101 ALA A N 1
ATOM 637 C CA . ALA A 1 101 ? -47.324 -43.697 4.635 1.00 22.07 101 ALA A CA 1
ATOM 638 C C . ALA A 1 101 ? -47.511 -45.148 4.223 1.00 22.99 101 ALA A C 1
ATOM 639 O O . ALA A 1 101 ? -48.227 -45.884 4.918 1.00 25.13 101 ALA A O 1
ATOM 641 N N . GLY A 1 102 ? -46.904 -45.581 3.120 1.00 18.80 102 GLY A N 1
ATOM 642 C CA . GLY A 1 102 ? -47.020 -46.952 2.676 1.00 20.14 102 GLY A CA 1
ATOM 643 C C . GLY A 1 102 ? -48.150 -47.246 1.712 1.00 20.74 102 GLY A C 1
ATOM 644 O O . GLY A 1 102 ? -48.379 -48.424 1.403 1.00 22.45 102 GLY A O 1
ATOM 645 N N . ARG A 1 103 ? -48.872 -46.229 1.231 1.00 20.04 103 ARG A N 1
ATOM 646 C CA . ARG A 1 103 ? -50.010 -46.469 0.347 1.00 19.34 103 ARG A CA 1
ATOM 647 C C . ARG A 1 103 ? -49.650 -46.427 -1.135 1.00 22.99 103 ARG A C 1
ATOM 648 O O . ARG A 1 103 ? -50.410 -46.954 -1.956 1.00 26.18 103 ARG A O 1
ATOM 656 N N . LEU A 1 104 ? -48.509 -45.843 -1.485 1.00 18.30 104 LEU A N 1
ATOM 657 C CA . LEU A 1 104 ? -48.078 -45.665 -2.871 1.00 16.70 104 LEU A CA 1
ATOM 658 C C . LEU A 1 104 ? -46.737 -46.358 -3.061 1.00 17.76 104 LEU A C 1
ATOM 659 O O . LEU A 1 104 ? -45.776 -46.044 -2.350 1.00 18.39 104 LEU A O 1
ATOM 664 N N . HIS A 1 105 ? -46.662 -47.288 -4.017 1.00 15.41 105 HIS A N 1
ATOM 665 C CA . HIS A 1 105 ? -45.477 -48.139 -4.139 1.00 16.91 105 HIS A CA 1
ATOM 666 C C . HIS A 1 105 ? -44.530 -47.761 -5.265 1.00 15.89 105 HIS A C 1
ATOM 667 O O . HIS A 1 105 ? -43.324 -48.013 -5.147 1.00 16.47 105 HIS A O 1
ATOM 674 N N . ILE A 1 106 ? -45.037 -47.240 -6.375 1.00 16.04 106 ILE A N 1
ATOM 675 C CA . ILE A 1 106 ? -44.220 -46.914 -7.540 1.00 16.12 106 ILE A CA 1
ATOM 676 C C . ILE A 1 106 ? -44.662 -45.544 -8.014 1.00 14.83 106 ILE A C 1
ATOM 677 O O . ILE A 1 106 ? -45.866 -45.286 -8.085 1.00 17.30 106 ILE A O 1
ATOM 682 N N . ALA A 1 107 ? -43.711 -44.653 -8.298 1.00 16.13 107 ALA A N 1
ATOM 683 C CA . ALA A 1 107 ? -44.132 -43.313 -8.693 1.00 16.36 107 ALA A CA 1
ATOM 684 C C . ALA A 1 107 ? -43.137 -42.665 -9.646 1.00 15.53 107 ALA A C 1
ATOM 685 O O . ALA A 1 107 ? -41.944 -42.979 -9.652 1.00 14.74 107 ALA A O 1
ATOM 687 N N . GLY A 1 108 ? -43.657 -41.750 -10.462 1.00 15.84 108 GLY A N 1
ATOM 688 C CA . GLY A 1 108 ? -42.858 -40.709 -11.059 1.00 16.35 108 GLY A CA 1
ATOM 689 C C . GLY A 1 108 ? -43.098 -39.450 -10.252 1.00 17.07 108 GLY A C 1
ATOM 690 O O . GLY A 1 108 ? -44.241 -38.995 -10.122 1.00 16.66 108 GLY A O 1
ATOM 691 N N . PHE A 1 109 ? -42.031 -38.916 -9.662 1.00 14.69 109 PHE A N 1
ATOM 692 C CA . PHE A 1 109 ? -42.116 -37.654 -8.937 1.00 15.79 109 PHE A CA 1
ATOM 693 C C . PHE A 1 109 ? -41.583 -36.537 -9.819 1.00 15.38 109 PHE A C 1
ATOM 694 O O . PHE A 1 109 ? -40.566 -36.709 -10.495 1.00 15.10 109 PHE A O 1
ATOM 702 N N . ASN A 1 110 ? -42.252 -35.383 -9.787 1.00 15.36 110 ASN A N 1
ATOM 703 C CA . ASN A 1 110 ? -41.733 -34.229 -10.513 1.00 15.53 110 ASN A CA 1
ATOM 704 C C . ASN A 1 110 ? -40.302 -33.953 -10.085 1.00 16.42 110 ASN A C 1
ATOM 705 O O . ASN A 1 110 ? -39.910 -34.207 -8.940 1.00 17.38 110 ASN A O 1
ATOM 710 N N . THR A 1 111 ? -39.520 -33.434 -11.031 1.00 14.83 111 THR A N 1
ATOM 711 C CA . THR A 1 111 ? -38.105 -33.162 -10.796 1.00 13.73 111 THR A CA 1
ATOM 712 C C . THR A 1 111 ? -37.831 -32.492 -9.453 1.00 16.08 111 THR A C 1
ATOM 713 O O . THR A 1 111 ? -36.994 -32.960 -8.665 1.00 16.48 111 THR A O 1
ATOM 717 N N . GLY A 1 112 ? -38.540 -31.399 -9.171 1.00 15.85 112 GLY A N 1
ATOM 718 C CA . GLY A 1 112 ? -38.320 -30.646 -7.944 1.00 15.72 112 GLY A CA 1
ATOM 719 C C . GLY A 1 112 ? -38.642 -31.397 -6.664 1.00 17.75 112 GLY A C 1
ATOM 720 O O . GLY A 1 112 ? -38.148 -31.009 -5.597 1.00 17.67 112 GLY A O 1
ATOM 721 N N . SER A 1 113 ? -39.464 -32.449 -6.734 1.00 15.94 113 SER A N 1
ATOM 722 C CA . SER A 1 113 ? -39.805 -33.216 -5.536 1.00 17.52 113 SER A CA 1
ATOM 723 C C . SER A 1 113 ? -38.916 -34.426 -5.307 1.00 17.96 113 SER A C 1
ATOM 724 O O . SER A 1 113 ? -39.078 -35.089 -4.280 1.00 17.75 113 SER A O 1
ATOM 727 N N . ASN A 1 114 ? -38.022 -34.775 -6.238 1.00 16.27 114 ASN A N 1
ATOM 728 C CA . ASN A 1 114 ? -37.220 -35.978 -6.015 1.00 14.59 114 ASN A CA 1
ATOM 729 C C . ASN A 1 114 ? -36.387 -35.895 -4.742 1.00 17.18 114 ASN A C 1
ATOM 730 O O . ASN A 1 114 ? -36.378 -36.879 -3.981 1.00 16.71 114 ASN A O 1
ATOM 735 N N . PRO A 1 115 ? -35.695 -34.788 -4.428 1.00 16.07 115 PRO A N 1
ATOM 736 C CA . PRO A 1 115 ? -34.927 -34.778 -3.171 1.00 16.76 115 PRO A CA 1
ATOM 737 C C . PRO A 1 115 ? -35.817 -34.935 -1.953 1.00 18.18 115 PRO A C 1
ATOM 738 O O . PRO A 1 115 ? -35.491 -35.725 -1.057 1.00 17.26 115 PRO A O 1
ATOM 742 N N . LEU A 1 116 ? -36.960 -34.238 -1.918 1.00 17.07 116 LEU A N 1
ATOM 743 C CA . LEU A 1 116 ? -37.889 -34.389 -0.799 1.00 17.79 116 LEU A CA 1
ATOM 744 C C . LEU A 1 116 ? -38.462 -35.800 -0.719 1.00 17.86 116 LEU A C 1
ATOM 745 O O . LEU A 1 116 ? -38.617 -36.352 0.377 1.00 18.28 116 LEU A O 1
ATOM 750 N N . ALA A 1 117 ? -38.797 -36.403 -1.864 1.00 16.60 117 ALA A N 1
ATOM 751 C CA . ALA A 1 117 ? -39.357 -37.751 -1.832 1.00 17.13 117 ALA A CA 1
ATOM 752 C C . ALA A 1 117 ? -38.311 -38.767 -1.386 1.00 16.91 117 ALA A C 1
ATOM 753 O O . ALA A 1 117 ? -38.631 -39.724 -0.668 1.00 17.04 117 ALA A O 1
ATOM 755 N N . VAL A 1 118 ? -37.062 -38.586 -1.817 1.00 16.40 118 VAL A N 1
ATOM 756 C CA . VAL A 1 118 ? -35.979 -39.435 -1.330 1.00 15.94 118 VAL A CA 1
ATOM 757 C C . VAL A 1 118 ? -35.824 -39.267 0.178 1.00 15.84 118 VAL A C 1
ATOM 758 O O . VAL A 1 118 ? -35.767 -40.245 0.936 1.00 18.56 118 VAL A O 1
ATOM 762 N N . ALA A 1 119 ? -35.785 -38.044 0.636 1.00 15.09 119 ALA A N 1
ATOM 763 C CA . ALA A 1 119 ? -35.496 -37.834 2.051 1.00 18.23 119 ALA A CA 1
ATOM 764 C C . ALA A 1 119 ? -36.609 -38.173 2.978 1.00 18.78 119 ALA A C 1
ATOM 765 O O . ALA A 1 119 ? -36.373 -38.679 4.043 1.00 18.51 119 ALA A O 1
ATOM 767 N N . CYS A 1 120 ? -37.826 -37.886 2.564 1.00 18.35 120 CYS A N 1
ATOM 768 C CA . CYS A 1 120 ? -38.955 -38.048 3.451 1.00 20.02 120 CYS A CA 1
ATOM 769 C C . CYS A 1 120 ? -39.966 -39.130 3.112 1.00 18.57 120 CYS A C 1
ATOM 770 O O . CYS A 1 120 ? -40.832 -39.379 3.896 1.00 22.17 120 CYS A O 1
ATOM 773 N N . ALA A 1 121 ? -39.842 -39.764 1.959 1.00 16.89 121 ALA A N 1
ATOM 774 C CA . ALA A 1 121 ? -40.744 -40.858 1.642 1.00 17.55 121 ALA A CA 1
ATOM 775 C C . ALA A 1 121 ? -40.026 -42.161 1.312 1.00 16.52 121 ALA A C 1
ATOM 776 O O . ALA A 1 121 ? -40.700 -43.153 1.013 1.00 17.42 121 ALA A O 1
ATOM 778 N N . GLY A 1 122 ? -38.693 -42.206 1.396 1.00 16.35 122 GLY A N 1
ATOM 779 C CA . GLY A 1 122 ? -38.007 -43.461 1.116 1.00 16.56 122 GLY A CA 1
ATOM 780 C C . GLY A 1 122 ? -38.034 -43.854 -0.343 1.00 16.49 122 GLY A C 1
ATOM 781 O O . GLY A 1 122 ? -37.910 -45.034 -0.666 1.00 16.31 122 GLY A O 1
ATOM 782 N N . PHE A 1 123 ? -38.218 -42.882 -1.230 1.00 16.32 123 PHE A N 1
ATOM 783 C CA . PHE A 1 123 ? -38.207 -43.118 -2.669 1.00 15.30 123 PHE A CA 1
ATOM 784 C C . PHE A 1 123 ? -36.835 -43.601 -3.121 1.00 16.34 123 PHE A C 1
ATOM 785 O O . PHE A 1 123 ? -35.812 -43.004 -2.769 1.00 16.71 123 PHE A O 1
ATOM 793 N N . ARG A 1 124 ? -36.814 -44.680 -3.913 1.00 15.53 124 ARG A N 1
ATOM 794 C CA . ARG A 1 124 ? -35.593 -45.192 -4.532 1.00 15.28 124 ARG A CA 1
ATOM 795 C C . ARG A 1 124 ? -35.672 -44.936 -6.030 1.00 16.44 124 ARG A C 1
ATOM 796 O O . ARG A 1 124 ? -36.226 -45.760 -6.771 1.00 16.10 124 ARG A O 1
ATOM 804 N N . PRO A 1 125 ? -35.148 -43.816 -6.522 1.00 16.84 125 PRO A N 1
ATOM 805 C CA . PRO A 1 125 ? -35.214 -43.541 -7.967 1.00 15.97 125 PRO A CA 1
ATOM 806 C C . PRO A 1 125 ? -34.242 -44.396 -8.755 1.00 15.95 125 PRO A C 1
ATOM 807 O O . PRO A 1 125 ? -33.123 -44.674 -8.312 1.00 16.64 125 PRO A O 1
ATOM 811 N N . PHE A 1 126 ? -34.674 -44.805 -9.955 1.00 14.46 126 PHE A N 1
ATOM 812 C CA . PHE A 1 126 ? -33.784 -45.588 -10.806 1.00 15.98 126 PHE A CA 1
ATOM 813 C C . PHE A 1 126 ? -33.862 -45.262 -12.286 1.00 16.85 126 PHE A C 1
ATOM 814 O O . PHE A 1 126 ? -32.963 -45.685 -13.024 1.00 15.74 126 PHE A O 1
ATOM 822 N N . THR A 1 127 ? -34.869 -44.530 -12.758 1.00 15.45 127 THR A N 1
ATOM 823 C CA . THR A 1 127 ? -34.986 -44.301 -14.194 1.00 14.18 127 THR A CA 1
ATOM 824 C C . THR A 1 127 ? -35.645 -42.964 -14.482 1.00 14.80 127 THR A C 1
ATOM 825 O O . THR A 1 127 ? -36.246 -42.330 -13.608 1.00 17.63 127 THR A O 1
ATOM 829 N N . MET A 1 128 ? -35.506 -42.548 -15.745 1.00 15.87 128 MET A N 1
ATOM 830 C CA . MET A 1 128 ? -35.958 -41.258 -16.240 1.00 15.40 128 MET A CA 1
ATOM 831 C C . MET A 1 128 ? -36.183 -41.467 -17.730 1.00 15.22 128 MET A C 1
ATOM 832 O O . MET A 1 128 ? -35.511 -42.304 -18.336 1.00 16.71 128 MET A O 1
ATOM 837 N N . MET A 1 129 ? -37.104 -40.711 -18.328 1.00 16.73 129 MET A N 1
ATOM 838 C CA . MET A 1 129 ? -37.261 -40.815 -19.779 1.00 15.97 129 MET A CA 1
ATOM 839 C C . MET A 1 129 ? -36.149 -40.062 -20.505 1.00 16.28 129 MET A C 1
ATOM 840 O O . MET A 1 129 ? -35.581 -39.096 -19.993 1.00 17.41 129 MET A O 1
ATOM 845 N N . ALA A 1 130 ? -35.841 -40.525 -21.713 1.00 15.97 130 ALA A N 1
ATOM 846 C CA . ALA A 1 130 ? -34.852 -39.871 -22.560 1.00 16.73 130 ALA A CA 1
ATOM 847 C C . ALA A 1 130 ? -35.259 -40.039 -24.015 1.00 17.96 130 ALA A C 1
ATOM 848 O O . ALA A 1 130 ? -36.079 -40.899 -24.358 1.00 17.16 130 ALA A O 1
ATOM 850 N N . ALA A 1 131 ? -34.668 -39.205 -24.870 1.00 18.40 131 ALA A N 1
ATOM 851 C CA . ALA A 1 131 ? -34.814 -39.367 -26.310 1.00 21.14 131 ALA A CA 1
ATOM 852 C C . ALA A 1 131 ? -34.095 -40.633 -26.782 1.00 24.00 131 ALA A C 1
ATOM 853 O O . ALA A 1 131 ? -33.329 -41.261 -26.049 1.00 22.43 131 ALA A O 1
ATOM 855 N N . ALA A 1 132 ? -34.343 -41.003 -28.044 1.00 25.02 132 ALA A N 1
ATOM 856 C CA . ALA A 1 132 ? -33.754 -42.232 -28.561 1.00 26.04 132 ALA A CA 1
ATOM 857 C C . ALA A 1 132 ? -32.228 -42.196 -28.536 1.00 27.51 132 ALA A C 1
ATOM 858 O O . ALA A 1 132 ? -31.594 -43.250 -28.415 1.00 30.11 132 ALA A O 1
ATOM 860 N N . ASP A 1 133 ? -31.619 -41.011 -28.625 1.00 28.59 133 ASP A N 1
ATOM 861 C CA . ASP A 1 133 ? -30.161 -40.903 -28.593 1.00 33.30 133 ASP A CA 1
ATOM 862 C C . ASP A 1 133 ? -29.611 -40.699 -27.181 1.00 32.26 133 ASP A C 1
ATOM 863 O O . ASP A 1 133 ? -28.415 -40.420 -27.022 1.00 30.03 133 ASP A O 1
ATOM 868 N N . GLY A 1 134 ? -30.448 -40.832 -26.157 1.00 27.48 134 GLY A N 1
ATOM 869 C CA . GLY A 1 134 ? -29.996 -40.709 -24.796 1.00 24.73 134 GLY A CA 1
ATOM 870 C C . GLY A 1 134 ? -29.997 -39.304 -24.254 1.00 23.75 134 GLY A C 1
ATOM 871 O O . GLY A 1 134 ? -29.803 -39.130 -23.043 1.00 22.45 134 GLY A O 1
ATOM 872 N N . SER A 1 135 ? -30.194 -38.295 -25.102 1.00 23.05 135 SER A N 1
ATOM 873 C CA . SER A 1 135 ? -30.348 -36.939 -24.598 1.00 21.38 135 SER A CA 1
ATOM 874 C C . SER A 1 135 ? -31.660 -36.827 -23.822 1.00 19.00 135 SER A C 1
ATOM 875 O O . SER A 1 135 ? -32.617 -37.573 -24.059 1.00 19.00 135 SER A O 1
ATOM 878 N N . PHE A 1 136 ? -31.689 -35.902 -22.868 1.00 19.19 136 PHE A N 1
ATOM 879 C CA . PHE A 1 136 ? -32.818 -35.829 -21.951 1.00 16.04 136 PHE A CA 1
ATOM 880 C C . PHE A 1 136 ? -32.982 -34.402 -21.458 1.00 17.52 136 PHE A C 1
ATOM 881 O O . PHE A 1 136 ? -32.117 -33.545 -21.658 1.00 18.86 136 PHE A O 1
ATOM 889 N N . GLY A 1 137 ? -34.109 -34.152 -20.804 1.00 17.30 137 GLY A N 1
ATOM 890 C CA . GLY A 1 137 ? -34.261 -32.964 -19.992 1.00 17.31 137 GLY A CA 1
ATOM 891 C C . GLY A 1 137 ? -35.430 -32.095 -20.424 1.00 15.94 137 GLY A C 1
ATOM 892 O O . GLY A 1 137 ? -36.104 -32.339 -21.424 1.00 17.66 137 GLY A O 1
ATOM 893 N N . TYR A 1 138 ? -35.661 -31.068 -19.610 1.00 15.56 138 TYR A N 1
ATOM 894 C CA . TYR A 1 138 ? -36.644 -30.030 -19.890 1.00 15.62 138 TYR A CA 1
ATOM 895 C C . TYR A 1 138 ? -36.083 -28.728 -19.343 1.00 18.22 138 TYR A C 1
ATOM 896 O O . TYR A 1 138 ? -35.076 -28.720 -18.632 1.00 16.92 138 TYR A O 1
ATOM 905 N N . GLU A 1 139 ? -36.723 -27.613 -19.696 1.00 16.72 139 GLU A N 1
ATOM 906 C CA . GLU A 1 139 ? -36.336 -26.316 -19.164 1.00 16.25 139 GLU A CA 1
ATOM 907 C C . GLU A 1 139 ? -37.543 -25.633 -18.543 1.00 15.60 139 GLU A C 1
ATOM 908 O O . GLU A 1 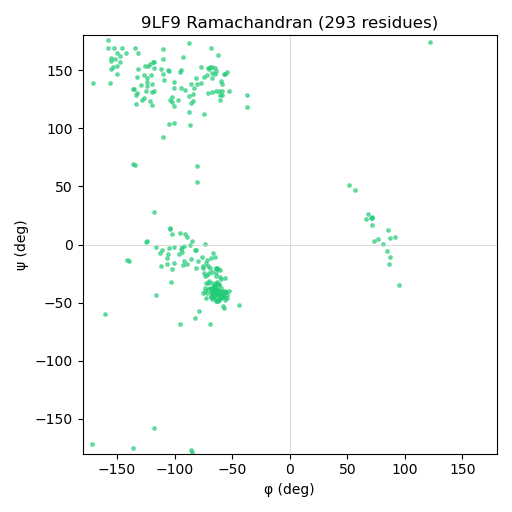139 ? -38.682 -25.894 -18.929 1.00 16.92 139 GLU A O 1
ATOM 914 N N . MET A 1 140 ? -37.279 -24.747 -17.581 1.00 15.56 140 MET A N 1
ATOM 915 C CA . MET A 1 140 ? -38.312 -23.820 -17.139 1.00 15.39 140 MET A CA 1
ATOM 916 C C . MET A 1 140 ? -38.445 -22.718 -18.180 1.00 16.19 140 MET A C 1
ATOM 917 O O . MET A 1 140 ? -37.444 -22.217 -18.703 1.00 17.42 140 MET A O 1
ATOM 922 N N . GLU A 1 141 ? -39.675 -22.317 -18.468 1.00 16.01 141 GLU A N 1
ATOM 923 C CA . GLU A 1 141 ? -39.877 -21.112 -19.249 1.00 15.22 141 GLU A CA 1
ATOM 924 C C . GLU A 1 141 ? -40.827 -20.192 -18.498 1.00 18.55 141 GLU A C 1
ATOM 925 O O . GLU A 1 141 ? -41.733 -20.646 -17.796 1.00 17.26 141 GLU A O 1
ATOM 931 N N . ILE A 1 142 ? -40.601 -18.891 -18.632 1.00 15.44 142 ILE A N 1
ATOM 932 C CA . ILE A 1 142 ? -41.540 -17.890 -18.146 1.00 16.51 142 ILE A CA 1
ATOM 933 C C . ILE A 1 142 ? -42.386 -17.488 -19.338 1.00 16.60 142 ILE A C 1
ATOM 934 O O . ILE A 1 142 ? -41.844 -17.104 -20.381 1.00 18.26 142 ILE A O 1
ATOM 939 N N . ILE A 1 143 ? -43.707 -17.604 -19.205 1.00 16.13 143 ILE A N 1
ATOM 940 C CA . ILE A 1 143 ? -44.610 -17.359 -20.321 1.00 15.74 143 ILE A CA 1
ATOM 941 C C . ILE A 1 143 ? -45.585 -16.248 -19.977 1.00 18.83 143 ILE A C 1
ATOM 942 O O . ILE A 1 143 ? -45.875 -15.970 -18.809 1.00 18.06 143 ILE A O 1
ATOM 947 N N . SER A 1 144 ? -46.084 -15.602 -21.029 1.00 18.09 144 SER A N 1
ATOM 948 C CA . SER A 1 144 ? -47.178 -14.646 -20.942 1.00 18.10 144 SER A CA 1
ATOM 949 C C . SER A 1 144 ? -48.127 -14.948 -22.095 1.00 17.64 144 SER A C 1
ATOM 950 O O . SER A 1 144 ? -47.966 -15.942 -22.808 1.00 17.36 144 SER A O 1
ATOM 953 N N . TYR A 1 145 ? -49.152 -14.104 -22.255 1.00 17.35 145 TYR A N 1
ATOM 954 C CA . TYR A 1 145 ? -49.989 -14.195 -23.435 1.00 17.58 145 TYR A CA 1
ATOM 955 C C . TYR A 1 145 ? -49.745 -12.990 -24.333 1.00 19.77 145 TYR A C 1
ATOM 956 O O . TYR A 1 145 ? -49.410 -11.911 -23.841 1.00 18.88 145 TYR A O 1
ATOM 965 N N . PRO A 1 146 ? -49.833 -13.160 -25.653 1.00 19.04 146 PRO A N 1
ATOM 966 C CA . PRO A 1 146 ? -49.593 -12.029 -26.558 1.00 18.70 146 PRO A CA 1
ATOM 967 C C . PRO A 1 146 ? -50.560 -10.894 -26.261 1.00 21.14 146 PRO A C 1
ATOM 968 O O . PRO A 1 146 ? -51.762 -11.108 -26.099 1.00 21.27 146 PRO A O 1
ATOM 972 N N . GLY A 1 147 ? -50.018 -9.682 -26.163 1.00 23.52 147 GLY A N 1
ATOM 973 C CA . GLY A 1 147 ? -50.816 -8.511 -25.866 1.00 23.68 147 GLY A CA 1
ATOM 974 C C . GLY A 1 147 ? -51.024 -8.219 -24.395 1.00 24.33 147 GLY A C 1
ATOM 975 O O . GLY A 1 147 ? -51.773 -7.288 -24.070 1.00 24.33 147 GLY A O 1
ATOM 976 N N . SER A 1 148 ? -50.375 -8.965 -23.494 1.00 20.45 148 SER A N 1
ATOM 977 C CA . SER A 1 148 ? -50.581 -8.775 -22.058 1.00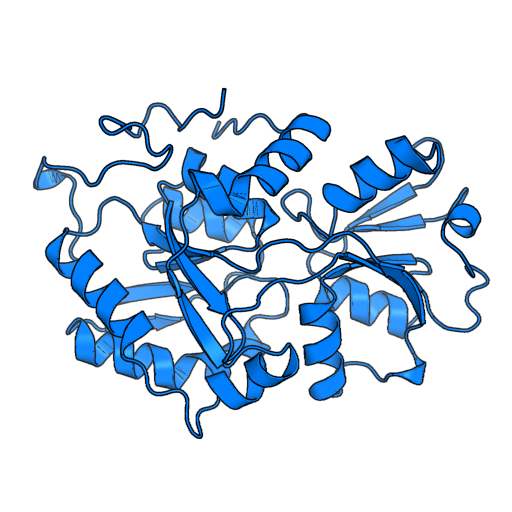 19.71 148 SER A CA 1
ATOM 978 C C . SER A 1 148 ? -49.982 -7.480 -21.540 1.00 22.46 148 SER A C 1
ATOM 979 O O . SER A 1 148 ? -50.302 -7.076 -20.415 1.00 25.03 148 SER A O 1
ATOM 982 N N . GLY A 1 149 ? -49.062 -6.870 -22.285 1.00 23.00 149 GLY A N 1
ATOM 983 C CA . GLY A 1 149 ? -48.243 -5.818 -21.724 1.00 26.70 149 GLY A CA 1
ATOM 984 C C . GLY A 1 149 ? -47.016 -6.296 -20.980 1.00 25.06 149 GLY A C 1
ATOM 985 O O . GLY A 1 149 ? -46.205 -5.464 -20.554 1.00 25.37 149 GLY A O 1
ATOM 986 N N . VAL A 1 150 ? -46.847 -7.602 -20.804 1.00 19.83 150 VAL A N 1
ATOM 987 C CA . VAL A 1 150 ? -45.643 -8.169 -20.210 1.00 20.31 150 VAL A CA 1
ATOM 988 C C . VAL A 1 150 ? -44.856 -8.771 -21.365 1.00 20.88 150 VAL A C 1
ATOM 989 O O . VAL A 1 150 ? -45.220 -9.824 -21.895 1.00 18.82 150 VAL A O 1
ATOM 993 N N . ASN A 1 151 ? -43.795 -8.083 -21.787 1.00 20.15 151 ASN A N 1
ATOM 994 C CA . ASN A 1 151 ? -43.083 -8.458 -23.002 1.00 19.79 151 ASN A CA 1
ATOM 995 C C . ASN A 1 151 ? -41.651 -8.900 -22.750 1.00 19.50 151 ASN A C 1
ATOM 996 O O . ASN A 1 151 ? -40.950 -9.255 -23.707 1.00 18.02 151 ASN A O 1
ATOM 1001 N N . ASP A 1 152 ? -41.190 -8.864 -21.507 1.00 20.68 152 ASP A N 1
ATOM 1002 C CA . ASP A 1 152 ? -39.939 -9.493 -21.102 1.00 19.94 152 ASP A CA 1
ATOM 1003 C C . ASP A 1 152 ? -40.028 -9.734 -19.598 1.00 21.75 152 ASP A C 1
ATOM 1004 O O . ASP A 1 152 ? -41.012 -9.365 -18.952 1.00 21.21 152 ASP A O 1
ATOM 1009 N N . VAL A 1 153 ? -38.998 -10.379 -19.046 1.00 19.75 153 VAL A N 1
ATOM 1010 C CA . VAL A 1 153 ? -39.000 -10.700 -17.619 1.00 19.93 153 VAL A CA 1
ATOM 1011 C C . VAL A 1 153 ? -39.108 -9.439 -16.773 1.00 23.11 153 VAL A C 1
ATOM 1012 O O . VAL A 1 153 ? -39.829 -9.413 -15.769 1.00 20.80 153 VAL A O 1
ATOM 1016 N N . GLU A 1 154 ? -38.383 -8.380 -17.152 1.00 24.10 154 GLU A N 1
ATOM 1017 C CA . GLU A 1 154 ? -38.381 -7.154 -16.355 1.00 24.72 154 GLU A CA 1
ATOM 1018 C C . GLU A 1 154 ? -39.777 -6.553 -16.224 1.00 25.44 154 GLU A C 1
ATOM 1019 O O . GLU A 1 154 ? -40.085 -5.926 -15.203 1.00 23.31 154 GLU A O 1
ATOM 1025 N N . ASP A 1 155 ? -40.643 -6.758 -17.223 1.00 22.95 155 ASP A N 1
ATOM 1026 C CA . ASP A 1 155 ? -42.016 -6.257 -17.176 1.00 24.47 155 ASP A CA 1
ATOM 1027 C C . ASP A 1 155 ? -42.848 -6.901 -16.073 1.00 25.95 155 ASP A C 1
ATOM 1028 O O . ASP A 1 155 ? -43.962 -6.434 -15.817 1.00 24.89 155 ASP A O 1
ATOM 1033 N N . ILE A 1 156 ? -42.353 -7.970 -15.438 1.00 22.45 156 ILE A N 1
ATOM 1034 C CA . ILE A 1 156 ? -43.102 -8.615 -14.362 1.00 22.62 156 ILE A CA 1
ATOM 1035 C C . ILE A 1 156 ? -43.103 -7.742 -13.111 1.00 26.33 156 ILE A C 1
ATOM 1036 O O . ILE A 1 156 ? -44.021 -7.827 -12.282 1.00 25.48 156 ILE A O 1
ATOM 1041 N N . ARG A 1 157 ? -42.084 -6.897 -12.956 1.00 26.13 157 ARG A N 1
ATOM 1042 C CA . ARG A 1 157 ? -41.966 -6.039 -11.781 1.00 27.68 157 ARG A CA 1
ATOM 1043 C C . ARG A 1 157 ? -43.238 -5.237 -11.546 1.00 29.25 157 ARG A C 1
ATOM 1044 O O . ARG A 1 157 ? -43.774 -4.620 -12.467 1.00 28.59 157 ARG A O 1
ATOM 1052 N N . GLY A 1 158 ? -43.708 -5.244 -10.299 1.00 30.83 158 GLY A N 1
ATOM 1053 C CA . GLY A 1 158 ? -44.928 -4.561 -9.929 1.00 30.78 158 GLY A CA 1
ATOM 1054 C C . GLY A 1 158 ? -46.199 -5.313 -10.245 1.00 34.45 158 GLY A C 1
ATOM 1055 O O . GLY A 1 158 ? -47.292 -4.800 -9.967 1.00 34.00 158 GLY A O 1
ATOM 1056 N N . GLY A 1 159 ? -46.099 -6.511 -10.817 1.00 28.34 159 GLY A N 1
ATOM 1057 C CA . GLY A 1 159 ? -47.280 -7.279 -11.135 1.00 28.53 159 GLY A CA 1
ATOM 1058 C C . GLY A 1 159 ? -47.324 -8.597 -10.393 1.00 26.88 159 GLY A C 1
ATOM 1059 O O . GLY A 1 159 ? -46.677 -8.758 -9.354 1.00 28.38 159 GLY A O 1
ATOM 1060 N N . GLU A 1 160 ? -48.080 -9.549 -10.926 1.00 28.70 160 GLU A N 1
ATOM 1061 C CA . GLU A 1 160 ? -48.201 -10.873 -10.339 1.00 25.92 160 GLU A CA 1
ATOM 1062 C C . GLU A 1 160 ? -47.391 -11.868 -11.162 1.00 26.75 160 GLU A C 1
ATOM 1063 O O . GLU A 1 160 ? -47.216 -11.699 -12.372 1.00 24.40 160 GLU A O 1
ATOM 1069 N N . LEU A 1 161 ? -46.883 -12.897 -10.488 1.00 23.48 161 LEU A N 1
ATOM 1070 C CA . LEU A 1 161 ? -46.223 -14.029 -11.132 1.00 19.75 161 LEU A CA 1
ATOM 1071 C C . LEU A 1 161 ? -46.857 -15.309 -10.617 1.00 21.07 161 LEU A C 1
ATOM 1072 O O . LEU A 1 161 ? -46.891 -15.538 -9.408 1.00 20.46 161 LEU A O 1
ATOM 1077 N N . ALA A 1 162 ? -47.349 -16.142 -11.530 1.00 18.81 162 ALA A N 1
ATOM 1078 C CA . ALA A 1 162 ? -48.003 -17.386 -11.147 1.00 19.06 162 ALA A CA 1
ATOM 1079 C C . ALA A 1 162 ? -46.972 -18.493 -11.001 1.00 21.30 162 ALA A C 1
ATOM 1080 O O . ALA A 1 162 ? -46.182 -18.739 -11.917 1.00 18.52 162 ALA A O 1
ATOM 1082 N N . PHE A 1 163 ? -47.002 -19.165 -9.854 1.00 19.05 163 PHE A N 1
ATOM 1083 C CA . PHE A 1 163 ? -46.206 -20.351 -9.564 1.00 18.19 163 PHE A CA 1
ATOM 1084 C C . PHE A 1 163 ? -47.156 -21.546 -9.504 1.00 16.76 163 PHE A C 1
ATOM 1085 O O . PHE A 1 163 ? -48.379 -21.383 -9.448 1.00 18.30 163 PHE A O 1
ATOM 1093 N N . THR A 1 164 ? -46.599 -22.761 -9.489 1.00 16.68 164 THR A N 1
ATOM 1094 C CA . THR A 1 164 ? -47.459 -23.944 -9.407 1.00 17.17 164 THR A CA 1
ATOM 1095 C C . THR A 1 164 ? -47.612 -24.422 -7.962 1.00 18.53 164 THR A C 1
ATOM 1096 O O . THR A 1 164 ? -48.696 -24.319 -7.378 1.00 19.16 164 THR A O 1
ATOM 1100 N N . SER A 1 165 ? -46.533 -24.934 -7.380 1.00 17.91 165 SER A N 1
ATOM 1101 C CA . SER A 1 165 ? -46.528 -25.410 -6.002 1.00 17.72 165 SER A CA 1
ATOM 1102 C C . SER A 1 165 ? -45.095 -25.335 -5.493 1.00 17.83 165 SER A C 1
ATOM 1103 O O . SER A 1 165 ? -44.150 -25.295 -6.279 1.00 17.48 165 SER A O 1
ATOM 1106 N N . GLN A 1 166 ? -44.938 -25.291 -4.164 1.00 18.74 166 GLN A N 1
ATOM 1107 C CA . GLN A 1 166 ? -43.632 -24.956 -3.604 1.00 17.90 166 GLN A CA 1
ATOM 1108 C C . GLN A 1 166 ? -42.605 -26.071 -3.754 1.00 17.94 166 GLN A C 1
ATOM 1109 O O . GLN A 1 166 ? -41.404 -25.811 -3.590 1.00 19.63 166 GLN A O 1
ATOM 1115 N N . THR A 1 167 ? -43.034 -27.294 -4.053 1.00 17.60 167 THR A N 1
ATOM 1116 C CA . THR A 1 167 ? -42.111 -28.385 -4.336 1.00 16.92 167 THR A CA 1
ATOM 1117 C C . THR A 1 167 ? -41.700 -28.430 -5.801 1.00 18.16 167 THR A C 1
ATOM 1118 O O . THR A 1 167 ? -40.920 -29.307 -6.181 1.00 17.06 167 THR A O 1
ATOM 1122 N N . SER A 1 168 ? -42.209 -27.522 -6.633 1.00 16.43 168 SER A N 1
ATOM 1123 C CA . SER A 1 168 ? -41.870 -27.534 -8.052 1.00 17.24 168 SER A CA 1
ATOM 1124 C C . SER A 1 168 ? -40.542 -26.829 -8.303 1.00 17.13 168 SER A C 1
ATOM 1125 O O . SER A 1 168 ? -40.300 -25.728 -7.794 1.00 17.07 168 SER A O 1
ATOM 1128 N N . ASN A 1 169 ? -39.696 -27.457 -9.121 1.00 14.66 169 ASN A N 1
ATOM 1129 C CA . ASN A 1 169 ? -38.463 -26.834 -9.590 1.00 16.20 169 ASN A CA 1
ATOM 1130 C C . ASN A 1 169 ? -38.791 -25.697 -10.553 1.00 17.36 169 ASN A C 1
ATOM 1131 O O . ASN A 1 169 ? -38.605 -24.520 -10.223 1.00 17.82 169 ASN A O 1
ATOM 1136 N N . SER A 1 170 ? -39.316 -26.035 -11.737 1.00 16.45 170 SER A N 1
ATOM 1137 C CA . SER A 1 170 ? -39.606 -25.011 -12.737 1.00 15.65 170 SER A CA 1
ATOM 1138 C C . SER A 1 170 ? -40.784 -24.117 -12.355 1.00 15.46 170 SER A C 1
ATOM 1139 O O . SER A 1 170 ? -40.845 -22.968 -12.809 1.00 16.95 170 SER A O 1
ATOM 1142 N N . GLY A 1 171 ? -41.689 -24.596 -11.510 1.00 15.44 171 GLY A N 1
ATOM 1143 C CA . GLY A 1 171 ? -42.871 -23.857 -11.125 1.00 15.79 171 GLY A CA 1
ATOM 1144 C C . GLY A 1 171 ? -42.729 -23.017 -9.881 1.00 16.68 171 GLY A C 1
ATOM 1145 O O . GLY A 1 171 ? -43.686 -22.340 -9.494 1.00 17.54 171 GLY A O 1
ATOM 1146 N N . PHE A 1 172 ? -41.567 -23.033 -9.233 1.00 16.58 172 PHE A N 1
ATOM 1147 C CA . PHE A 1 172 ? -41.373 -22.188 -8.059 1.00 17.14 172 PHE A CA 1
ATOM 1148 C C . PHE A 1 172 ? -39.905 -21.959 -7.723 1.00 18.71 172 PHE A C 1
ATOM 1149 O O . PHE A 1 172 ? -39.449 -20.812 -7.683 1.00 17.71 172 PHE A O 1
ATOM 1157 N N . LYS A 1 173 ? -39.157 -23.032 -7.454 1.00 17.79 173 LYS A N 1
ATOM 1158 C CA . LYS A 1 173 ? -37.832 -22.865 -6.856 1.00 16.61 173 LYS A CA 1
ATOM 1159 C C . LYS A 1 173 ? -36.808 -22.312 -7.846 1.00 18.98 173 LYS A C 1
ATOM 1160 O O . LYS A 1 173 ? -36.046 -21.393 -7.506 1.00 18.82 173 LYS A O 1
ATOM 1166 N N . ALA A 1 174 ? -36.764 -22.856 -9.068 1.00 18.00 174 ALA A N 1
ATOM 1167 C CA . ALA A 1 174 ? -35.836 -22.321 -10.066 1.00 18.81 174 ALA A CA 1
ATOM 1168 C C . ALA A 1 174 ? -36.170 -20.883 -10.444 1.00 20.50 174 ALA A C 1
ATOM 1169 O O . ALA A 1 174 ? -35.247 -20.045 -10.466 1.00 20.71 174 ALA A O 1
ATOM 1171 N N . PRO A 1 175 ? -37.428 -20.514 -10.736 1.00 18.12 175 PRO A N 1
ATOM 1172 C CA . PRO A 1 175 ? -37.687 -19.107 -11.092 1.00 19.13 175 PRO A CA 1
ATOM 1173 C C . PRO A 1 175 ? -37.433 -18.150 -9.941 1.00 19.30 175 PRO A C 1
ATOM 1174 O O . PRO A 1 175 ? -36.935 -17.038 -10.169 1.00 19.26 175 PRO A O 1
ATOM 1178 N N . SER A 1 176 ? -37.783 -18.535 -8.706 1.00 18.42 176 SER A N 1
ATOM 1179 C CA . SER A 1 176 ? -37.482 -17.667 -7.566 1.00 18.61 176 SER A CA 1
ATOM 1180 C C . SER A 1 176 ? -35.988 -17.402 -7.459 1.00 21.85 176 SER A C 1
ATOM 1181 O O . SER A 1 176 ? -35.567 -16.256 -7.263 1.00 21.92 176 SER A O 1
ATOM 1184 N N . ALA A 1 177 ? -35.167 -18.441 -7.614 1.00 20.00 177 ALA A N 1
ATOM 1185 C CA . ALA A 1 177 ? -33.724 -18.239 -7.511 1.00 21.76 177 ALA A CA 1
ATOM 1186 C C . ALA A 1 177 ? -33.201 -17.376 -8.654 1.00 23.94 177 ALA A C 1
ATOM 1187 O O . ALA A 1 177 ? -32.358 -16.494 -8.434 1.00 23.34 177 ALA A O 1
ATOM 1189 N N . ILE A 1 178 ? -33.684 -17.613 -9.878 1.00 21.02 178 ILE A N 1
ATOM 1190 C CA . ILE A 1 178 ? -33.199 -16.858 -11.033 1.00 21.53 178 ILE A CA 1
ATOM 1191 C C . ILE A 1 178 ? -33.606 -15.396 -10.932 1.00 23.60 178 ILE A C 1
ATOM 1192 O O . ILE A 1 178 ? -32.812 -14.488 -11.223 1.00 26.01 178 ILE A O 1
ATOM 1197 N N . LEU A 1 179 ? -34.856 -15.139 -10.548 1.00 21.18 179 LEU A N 1
ATOM 1198 C CA . LEU A 1 179 ? -35.309 -13.756 -10.474 1.00 22.87 179 LEU A CA 1
ATOM 1199 C C . LEU A 1 179 ? -34.525 -12.989 -9.419 1.00 26.88 179 LEU A C 1
ATOM 1200 O O . LEU A 1 179 ? -34.149 -11.832 -9.635 1.00 25.23 179 LEU A O 1
ATOM 1205 N N . LYS A 1 180 ? -34.252 -13.622 -8.280 1.00 26.77 180 LYS A N 1
ATOM 1206 C CA . LYS A 1 180 ? -33.496 -12.935 -7.235 1.00 25.86 180 LYS A CA 1
ATOM 1207 C C . LYS A 1 180 ? -32.052 -12.690 -7.664 1.00 27.82 180 LYS A C 1
ATOM 1208 O O . LYS A 1 180 ? -31.531 -11.581 -7.496 1.00 30.32 180 LYS A O 1
ATOM 1214 N N . ALA A 1 181 ? -31.398 -13.701 -8.246 1.00 27.65 181 ALA A N 1
ATOM 1215 C CA . ALA A 1 181 ? -29.976 -13.594 -8.575 1.00 29.20 181 ALA A CA 1
ATOM 1216 C C . ALA A 1 181 ? -29.721 -12.719 -9.799 1.00 34.29 181 ALA A C 1
ATOM 1217 O O . ALA A 1 181 ? -28.769 -11.929 -9.807 1.00 32.88 181 ALA A O 1
ATOM 1219 N N . ASP A 1 182 ? -30.542 -12.845 -10.846 1.00 26.77 182 ASP A N 1
ATOM 1220 C CA . ASP A 1 182 ? -30.242 -12.207 -12.124 1.00 29.91 182 ASP A CA 1
ATOM 1221 C C . ASP A 1 182 ? -31.099 -10.990 -12.448 1.00 32.83 182 ASP A C 1
ATOM 1222 O O . ASP A 1 182 ? -30.725 -10.213 -13.338 1.00 31.07 182 ASP A O 1
ATOM 1227 N N . TYR A 1 183 ? -32.229 -10.803 -11.771 1.00 27.78 183 TYR A N 1
ATOM 1228 C CA . TYR A 1 183 ? -33.141 -9.718 -12.101 1.00 29.23 183 TYR A CA 1
ATOM 1229 C C . TYR A 1 183 ? -33.453 -8.821 -10.911 1.00 31.11 183 TYR A C 1
ATOM 1230 O O . TYR A 1 183 ? -34.256 -7.888 -11.054 1.00 32.31 183 TYR A O 1
ATOM 1239 N N . ASN A 1 184 ? -32.850 -9.077 -9.749 1.00 31.70 184 ASN A N 1
ATOM 1240 C CA . ASN A 1 184 ? -33.098 -8.302 -8.536 1.00 33.40 184 ASN A CA 1
ATOM 1241 C C . ASN A 1 184 ? -34.591 -8.192 -8.246 1.00 34.70 184 ASN A C 1
ATOM 1242 O O . ASN A 1 184 ? -35.139 -7.105 -8.054 1.00 35.95 184 ASN A O 1
ATOM 1247 N N . MET A 1 185 ? -35.261 -9.340 -8.233 1.00 26.55 185 MET A N 1
ATOM 1248 C CA . MET A 1 185 ? -36.700 -9.387 -8.023 1.00 27.09 185 MET A CA 1
ATOM 1249 C C . MET A 1 185 ? -37.004 -10.476 -7.004 1.00 27.96 185 MET A C 1
ATOM 1250 O O . MET A 1 185 ? -36.652 -11.640 -7.216 1.00 28.57 185 MET A O 1
ATOM 1255 N N . ILE A 1 186 ? -37.638 -10.092 -5.897 1.00 26.51 186 ILE A N 1
ATOM 1256 C CA . ILE A 1 186 ? -37.997 -11.006 -4.820 1.00 26.61 186 ILE A CA 1
ATOM 1257 C C . ILE A 1 186 ? -39.497 -10.905 -4.575 1.00 26.92 186 ILE A C 1
ATOM 1258 O O . ILE A 1 186 ? -40.073 -9.812 -4.628 1.00 27.91 186 ILE A O 1
ATOM 1263 N N . ALA A 1 187 ? -40.128 -12.055 -4.334 1.00 26.74 187 ALA A N 1
ATOM 1264 C CA . ALA A 1 187 ? -41.559 -12.103 -4.067 1.00 28.31 187 ALA A CA 1
ATOM 1265 C C . ALA A 1 187 ? -41.910 -11.280 -2.834 1.00 31.93 187 ALA A C 1
ATOM 1266 O O . ALA A 1 187 ? -41.184 -11.285 -1.836 1.00 34.49 187 ALA A O 1
ATOM 1268 N N . GLY A 1 188 ? -43.039 -10.580 -2.906 1.00 34.53 188 GLY A N 1
ATOM 1269 C CA . GLY A 1 188 ? -43.507 -9.751 -1.819 1.00 37.21 188 GLY A CA 1
ATOM 1270 C C . GLY A 1 188 ? -42.944 -8.347 -1.805 1.00 39.12 188 GLY A C 1
ATOM 1271 O O . GLY A 1 188 ? -43.490 -7.483 -1.113 1.00 45.42 188 GLY A O 1
ATOM 1272 N N . GLU A 1 189 ? -41.866 -8.100 -2.537 1.00 35.26 189 GLU A N 1
ATOM 1273 C CA . GLU A 1 189 ? -41.284 -6.775 -2.688 1.00 34.06 189 GLU A CA 1
ATOM 1274 C C . GLU A 1 189 ? -41.344 -6.265 -4.118 1.00 36.24 189 GLU A C 1
ATOM 1275 O O . GLU A 1 189 ? -41.718 -5.113 -4.348 1.00 34.83 189 GLU A O 1
ATOM 1281 N N . ASP A 1 190 ? -41.028 -7.113 -5.094 1.00 30.23 190 ASP A N 1
ATOM 1282 C CA . ASP A 1 190 ? -40.957 -6.698 -6.484 1.00 29.58 190 ASP A CA 1
ATOM 1283 C C . ASP A 1 190 ? -42.049 -7.299 -7.358 1.00 30.33 190 ASP A C 1
ATOM 1284 O O . ASP A 1 190 ? -42.299 -6.781 -8.450 1.00 31.63 190 ASP A O 1
ATOM 1289 N N . PHE A 1 191 ? -42.694 -8.373 -6.909 1.00 28.81 191 PHE A N 1
ATOM 1290 C CA . PHE A 1 191 ? -43.845 -8.945 -7.592 1.00 26.43 191 PHE A CA 1
ATOM 1291 C C . PHE A 1 191 ? -44.651 -9.700 -6.550 1.00 27.64 191 PHE A C 1
ATOM 1292 O O . PHE A 1 191 ? -44.135 -10.050 -5.488 1.00 28.75 191 PHE A O 1
ATOM 1300 N N . GLU A 1 192 ? -45.921 -9.952 -6.861 1.00 26.40 192 GLU A N 1
ATOM 1301 C CA . GLU A 1 192 ? -46.772 -10.703 -5.947 1.00 27.29 192 GLU A CA 1
ATOM 1302 C C . GLU A 1 192 ? -46.943 -12.121 -6.458 1.00 26.42 192 GLU A C 1
ATOM 1303 O O . GLU A 1 192 ? -47.374 -12.311 -7.608 1.00 25.82 192 GLU A O 1
ATOM 1309 N N . PRO A 1 193 ? -46.620 -13.126 -5.654 1.00 25.04 193 PRO A N 1
ATOM 1310 C CA . PRO A 1 193 ? -46.762 -14.516 -6.102 1.00 22.90 193 PRO A CA 1
ATOM 1311 C C . PRO A 1 193 ? -48.195 -14.998 -5.954 1.00 26.47 193 PRO A C 1
ATOM 1312 O O . PRO A 1 193 ? -48.899 -14.639 -5.008 1.00 25.85 193 PRO A O 1
ATOM 1316 N N . VAL A 1 194 ? -48.633 -15.813 -6.908 1.00 21.36 194 VAL A N 1
ATOM 1317 C CA . VAL A 1 194 ? -49.891 -16.540 -6.794 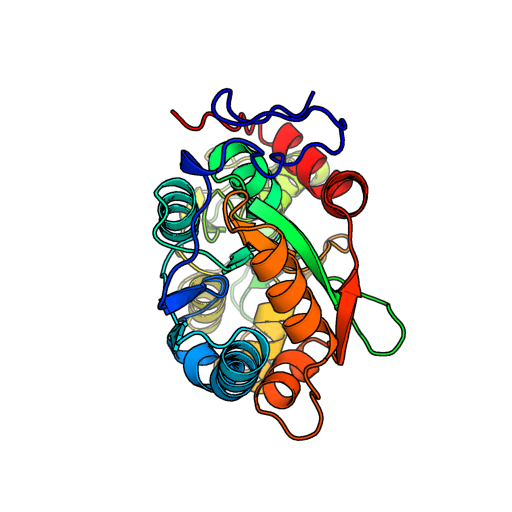1.00 22.66 194 VAL A CA 1
ATOM 1318 C C . VAL A 1 194 ? -49.593 -17.984 -7.164 1.00 22.25 194 VAL A C 1
ATOM 1319 O O . VAL A 1 194 ? -48.670 -18.261 -7.936 1.00 23.23 194 VAL A O 1
ATOM 1323 N N . PHE A 1 195 ? -50.362 -18.911 -6.600 1.00 22.32 195 PHE A N 1
ATOM 1324 C CA . PHE A 1 195 ? -50.137 -20.332 -6.831 1.00 19.90 195 PHE A CA 1
ATOM 1325 C C . PHE A 1 195 ? -51.348 -20.947 -7.519 1.00 22.65 195 PHE A C 1
ATOM 1326 O O . PHE A 1 195 ? -52.489 -20.746 -7.089 1.00 24.32 195 PHE A O 1
ATOM 1334 N N . SER A 1 196 ? -51.086 -21.706 -8.581 1.00 17.34 196 SER A N 1
ATOM 1335 C CA . SER A 1 196 ? -52.118 -22.290 -9.420 1.00 18.44 196 SER A CA 1
ATOM 1336 C C . SER A 1 196 ? -52.380 -23.760 -9.128 1.00 19.48 196 SER A C 1
ATOM 1337 O O . SER A 1 196 ? -53.398 -24.295 -9.585 1.00 18.92 196 SER A O 1
ATOM 1340 N N . GLY A 1 197 ? -51.470 -24.430 -8.422 1.00 18.55 197 GLY A N 1
ATOM 1341 C CA . GLY A 1 197 ? -51.606 -25.822 -8.078 1.00 18.43 197 GLY A CA 1
ATOM 1342 C C . GLY A 1 197 ? -50.915 -26.782 -9.031 1.00 18.70 197 GLY A C 1
ATOM 1343 O O . GLY A 1 197 ? -50.433 -27.834 -8.586 1.00 17.40 197 GLY A O 1
ATOM 1344 N N . LYS A 1 198 ? -50.883 -26.468 -10.332 1.00 15.31 198 LYS A N 1
ATOM 1345 C CA . LYS A 1 198 ? -50.370 -27.396 -11.339 1.00 15.78 198 LYS A CA 1
ATOM 1346 C C . LYS A 1 198 ? -49.843 -26.609 -12.528 1.00 18.17 198 LYS A C 1
ATOM 1347 O O . LYS A 1 198 ? -50.315 -25.504 -12.811 1.00 17.87 198 LYS A O 1
ATOM 1353 N N . HIS A 1 199 ? -48.876 -27.198 -13.243 1.00 16.51 199 HIS A N 1
ATOM 1354 C CA . HIS A 1 199 ? -48.418 -26.588 -14.492 1.00 16.58 199 HIS A CA 1
ATOM 1355 C C . HIS A 1 199 ? -49.574 -26.333 -15.451 1.00 16.17 199 HIS A C 1
ATOM 1356 O O . HIS A 1 199 ? -49.635 -25.277 -16.086 1.00 17.10 199 HIS A O 1
ATOM 1363 N N . ASP A 1 200 ? -50.493 -27.293 -15.594 1.00 16.27 200 ASP A N 1
ATOM 1364 C CA . ASP A 1 200 ? -51.559 -27.063 -16.565 1.00 17.10 200 ASP A CA 1
ATOM 1365 C C . ASP A 1 200 ? -52.481 -25.931 -16.122 1.00 18.42 200 ASP A C 1
ATOM 1366 O O . ASP A 1 200 ? -52.929 -25.141 -16.964 1.00 17.79 200 ASP A O 1
ATOM 1371 N N . ASN A 1 201 ? -52.703 -25.770 -14.813 1.00 16.70 201 ASN A N 1
ATOM 1372 C CA . ASN A 1 201 ? -53.483 -24.619 -14.356 1.00 17.35 201 ASN A CA 1
ATOM 1373 C C . ASN A 1 201 ? -52.782 -23.307 -14.673 1.00 19.18 201 ASN A C 1
ATOM 1374 O O . ASN A 1 201 ? -53.430 -22.326 -15.062 1.00 18.56 201 ASN A O 1
ATOM 1379 N N . SER A 1 202 ? -51.458 -23.267 -14.529 1.00 16.34 202 SER A N 1
ATOM 1380 C CA . SER A 1 202 ? -50.726 -22.049 -14.866 1.00 16.24 202 SER A CA 1
ATOM 1381 C C . SER A 1 202 ? -50.804 -21.762 -16.362 1.00 17.81 202 SER A C 1
ATOM 1382 O O . SER A 1 202 ? -51.046 -20.621 -16.778 1.00 18.03 202 SER A O 1
ATOM 1385 N N . ILE A 1 203 ? -50.601 -22.795 -17.181 1.00 16.94 203 ILE A N 1
ATOM 1386 C CA . ILE A 1 203 ? -50.587 -22.624 -18.631 1.00 16.68 203 ILE A CA 1
ATOM 1387 C C . ILE A 1 203 ? -51.968 -22.222 -19.130 1.00 17.10 203 ILE A C 1
ATOM 1388 O O . ILE A 1 203 ? -52.108 -21.295 -19.941 1.00 17.23 203 ILE A O 1
ATOM 1393 N N . LEU A 1 204 ? -53.008 -22.902 -18.638 1.00 17.12 204 LEU A N 1
ATOM 1394 C CA . LEU A 1 204 ? -54.381 -22.522 -18.975 1.00 19.06 204 LEU A CA 1
ATOM 1395 C C . LEU A 1 204 ? -54.693 -21.102 -18.510 1.00 19.97 204 LEU A C 1
ATOM 1396 O O . LEU A 1 204 ? -55.394 -20.348 -19.204 1.00 19.80 204 LEU A O 1
ATOM 1401 N N . GLY A 1 205 ? -54.212 -20.734 -17.317 1.00 18.38 205 GLY A N 1
ATOM 1402 C CA . GLY A 1 205 ? -54.481 -19.400 -16.795 1.00 18.96 205 GLY A CA 1
ATOM 1403 C C . GLY A 1 205 ? -53.833 -18.302 -17.617 1.00 20.07 205 GLY A C 1
ATOM 1404 O O . GLY A 1 205 ? -54.397 -17.212 -17.771 1.00 20.51 205 GLY A O 1
ATOM 1405 N N . VAL A 1 206 ? -52.633 -18.562 -18.142 1.00 18.52 206 VAL A N 1
ATOM 1406 C CA . VAL A 1 206 ? -52.011 -17.603 -19.051 1.00 16.67 206 VAL A CA 1
ATOM 1407 C C . VAL A 1 206 ? -52.798 -17.523 -20.353 1.00 18.96 206 VAL A C 1
ATOM 1408 O O . VAL A 1 206 ? -53.098 -16.429 -20.855 1.00 19.42 206 VAL A O 1
ATOM 1412 N N . ALA A 1 207 ? -53.155 -18.681 -20.920 1.00 18.38 207 ALA A N 1
ATOM 1413 C CA . ALA A 1 207 ? -53.874 -18.685 -22.191 1.00 19.52 207 ALA A CA 1
ATOM 1414 C C . ALA A 1 207 ? -55.200 -17.942 -22.084 1.00 23.35 207 ALA A C 1
ATOM 1415 O O . ALA A 1 207 ? -55.603 -17.235 -23.018 1.00 24.72 207 ALA A O 1
ATOM 1417 N N . ASN A 1 208 ? -55.884 -18.077 -20.953 1.00 21.10 208 ASN A N 1
ATOM 1418 C CA . ASN A 1 208 ? -57.171 -17.426 -20.727 1.00 22.32 208 ASN A CA 1
ATOM 1419 C C . ASN A 1 208 ? -57.050 -16.034 -20.130 1.00 24.15 208 ASN A C 1
ATOM 1420 O O . ASN A 1 208 ? -58.077 -15.435 -19.791 1.00 26.33 208 ASN A O 1
ATOM 1425 N N . ARG A 1 209 ? -55.827 -15.513 -19.997 1.00 22.69 209 ARG A N 1
ATOM 1426 C CA . ARG A 1 209 ? -55.524 -14.167 -19.501 1.00 24.33 209 ARG A CA 1
ATOM 1427 C C . ARG A 1 209 ? -55.878 -13.966 -18.029 1.00 26.95 209 ARG A C 1
ATOM 1428 O O . ARG A 1 209 ? -56.063 -12.826 -17.583 1.00 28.44 209 ARG A O 1
ATOM 1436 N N . ASP A 1 210 ? -55.969 -15.048 -17.252 1.00 24.26 210 ASP A N 1
ATOM 1437 C CA . ASP A 1 210 ? -56.024 -14.902 -15.803 1.00 25.33 210 ASP A CA 1
ATOM 1438 C C . ASP A 1 210 ? -54.672 -14.493 -15.235 1.00 27.54 210 ASP A C 1
ATOM 1439 O O . ASP A 1 210 ? -54.615 -13.770 -14.232 1.00 26.09 210 ASP A O 1
ATOM 1444 N N . TYR A 1 211 ? -53.582 -14.952 -15.852 1.00 21.38 211 TYR A N 1
ATOM 1445 C CA . TYR A 1 211 ? -52.220 -14.664 -15.419 1.00 21.03 211 TYR A CA 1
ATOM 1446 C C . TYR A 1 211 ? -51.474 -13.948 -16.535 1.00 20.02 211 TYR A C 1
ATOM 1447 O O . TYR A 1 211 ? -51.493 -14.401 -17.683 1.00 22.09 211 TYR A O 1
ATOM 1456 N N . LYS A 1 212 ? -50.805 -12.846 -16.203 1.00 20.57 212 LYS A N 1
ATOM 1457 C CA . LYS A 1 212 ? -49.942 -12.196 -17.181 1.00 20.96 212 LYS A CA 1
ATOM 1458 C C . LYS A 1 212 ? -48.536 -12.782 -17.215 1.00 18.92 212 LYS A C 1
ATOM 1459 O O . LYS A 1 212 ? -47.785 -12.490 -18.148 1.00 20.34 212 LYS A O 1
ATOM 1465 N N . ALA A 1 213 ? -48.160 -13.598 -16.234 1.00 18.35 213 ALA A N 1
ATOM 1466 C CA . ALA A 1 213 ? -46.839 -14.211 -16.242 1.00 17.52 213 ALA A CA 1
ATOM 1467 C C . ALA A 1 213 ? -46.896 -15.478 -15.409 1.00 19.10 213 ALA A C 1
ATOM 1468 O O . ALA A 1 213 ? -47.539 -15.495 -14.357 1.00 18.03 213 ALA A O 1
ATOM 1470 N N . ALA A 1 214 ? -46.241 -16.537 -15.884 1.00 16.36 214 ALA A N 1
ATOM 1471 C CA . ALA A 1 214 ? -46.164 -17.776 -15.121 1.00 16.26 214 ALA A CA 1
ATOM 1472 C C . ALA A 1 214 ? -44.863 -18.498 -15.441 1.00 19.66 214 ALA A C 1
ATOM 1473 O O . ALA A 1 214 ? -44.380 -18.451 -16.575 1.00 18.27 214 ALA A O 1
ATOM 1475 N N . ALA A 1 215 ? -44.318 -19.199 -14.437 1.00 15.74 215 ALA A N 1
ATOM 1476 C CA . ALA A 1 215 ? -43.126 -20.030 -14.605 1.00 15.96 215 ALA A CA 1
ATOM 1477 C C . ALA A 1 215 ? -43.557 -21.490 -14.693 1.00 18.44 215 ALA A C 1
ATOM 1478 O O . ALA A 1 215 ? -44.223 -21.991 -13.779 1.00 17.91 215 ALA A O 1
ATOM 1480 N N . VAL A 1 216 ? -43.200 -22.173 -15.794 1.00 15.22 216 VAL A N 1
ATOM 1481 C CA . VAL A 1 216 ? -43.786 -23.473 -16.103 1.00 15.99 216 VAL A CA 1
ATOM 1482 C C . VAL A 1 216 ? -42.744 -24.408 -16.705 1.00 17.10 216 VAL A C 1
ATOM 1483 O O . VAL A 1 216 ? -41.671 -23.991 -17.144 1.00 16.99 216 VAL A O 1
ATOM 1487 N N . ALA A 1 217 ? -43.084 -25.692 -16.722 1.00 15.71 217 ALA A N 1
ATOM 1488 C CA . ALA A 1 217 ? -42.232 -26.706 -17.337 1.00 15.25 217 ALA A CA 1
ATOM 1489 C C . ALA A 1 217 ? -42.501 -26.752 -18.836 1.00 15.52 217 ALA A C 1
ATOM 1490 O O . ALA A 1 217 ? -43.644 -26.965 -19.252 1.00 16.14 217 ALA A O 1
ATOM 1492 N N . ASN A 1 218 ? -41.464 -26.575 -19.666 1.00 15.95 218 ASN A N 1
ATOM 1493 C CA . ASN A 1 218 ? -41.776 -26.486 -21.093 1.00 16.18 218 ASN A CA 1
ATOM 1494 C C . ASN A 1 218 ? -42.113 -27.844 -21.708 1.00 16.84 218 ASN A C 1
ATOM 1495 O O . ASN A 1 218 ? -42.774 -27.888 -22.755 1.00 18.66 218 ASN A O 1
ATOM 1500 N N . SER A 1 219 ? -41.738 -28.950 -21.062 1.00 15.79 219 SER A N 1
ATOM 1501 C CA . SER A 1 219 ? -42.167 -30.261 -21.541 1.00 15.78 219 SER A CA 1
ATOM 1502 C C . SER A 1 219 ? -43.680 -30.400 -21.444 1.00 17.86 219 SER A C 1
ATOM 1503 O O . SER A 1 219 ? -44.339 -30.829 -22.398 1.00 17.95 219 SER A O 1
ATOM 1506 N N . VAL A 1 220 ? -44.242 -30.057 -20.282 1.00 15.43 220 VAL A N 1
ATOM 1507 C CA . VAL A 1 220 ? -45.694 -30.084 -20.098 1.00 16.18 220 VAL A CA 1
ATOM 1508 C C . VAL A 1 220 ? -46.376 -29.150 -21.081 1.00 17.08 220 VAL A C 1
ATOM 1509 O O . VAL A 1 220 ? -47.384 -29.509 -21.707 1.00 18.03 220 VAL A O 1
ATOM 1513 N N . LEU A 1 221 ? -45.840 -27.937 -21.222 1.00 16.14 221 LEU A N 1
ATOM 1514 C CA . LEU A 1 221 ? -46.388 -26.975 -22.176 1.00 17.80 221 LEU A CA 1
ATOM 1515 C C . LEU A 1 221 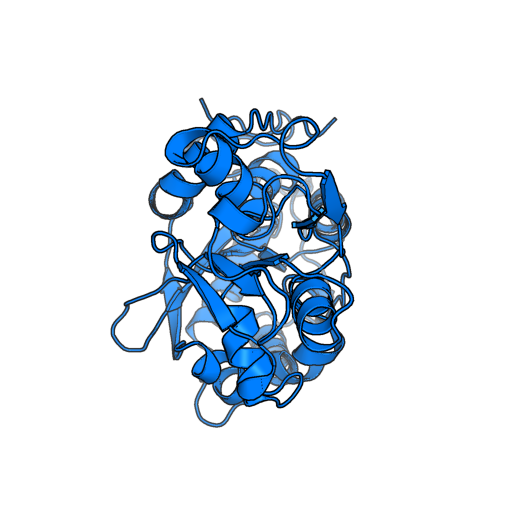? -46.452 -27.568 -23.581 1.00 17.27 221 LEU A C 1
ATOM 1516 O O . LEU A 1 221 ? -47.479 -27.463 -24.265 1.00 17.10 221 LEU A O 1
ATOM 1521 N N . ASN A 1 222 ? -45.373 -28.221 -24.026 1.00 17.13 222 ASN A N 1
ATOM 1522 C CA . ASN A 1 222 ? -45.381 -28.772 -25.381 1.00 16.70 222 ASN A CA 1
ATOM 1523 C C . ASN A 1 222 ? -46.387 -29.907 -25.541 1.00 18.43 222 ASN A C 1
ATOM 1524 O O . ASN A 1 222 ? -46.998 -30.045 -26.607 1.00 19.38 222 ASN A O 1
ATOM 1529 N N . ARG A 1 223 ? -46.547 -30.761 -24.525 1.00 16.04 223 ARG A N 1
ATOM 1530 C CA . ARG A 1 223 ? -47.523 -31.833 -24.666 1.00 16.34 223 ARG A CA 1
ATOM 1531 C C . ARG A 1 223 ? -48.941 -31.288 -24.625 1.00 16.65 223 ARG A C 1
ATOM 1532 O O . ARG A 1 223 ? -49.828 -31.822 -25.305 1.00 17.16 223 ARG A O 1
ATOM 1540 N N . MET A 1 224 ? -49.165 -30.227 -23.845 1.00 15.56 224 MET A N 1
ATOM 1541 C CA . MET A 1 224 ? -50.485 -29.600 -23.794 1.00 15.72 224 MET A CA 1
ATOM 1542 C C . MET A 1 224 ? -50.802 -28.952 -25.137 1.00 17.55 224 MET A C 1
ATOM 1543 O O . MET A 1 224 ? -51.928 -29.052 -25.639 1.00 17.48 224 MET A O 1
ATOM 1548 N N . LEU A 1 225 ? -49.806 -28.312 -25.752 1.00 16.94 225 LEU A N 1
ATOM 1549 C CA . LEU A 1 225 ? -50.023 -27.751 -27.083 1.00 17.03 225 LEU A CA 1
ATOM 1550 C C . LEU A 1 225 ? -50.340 -28.836 -28.104 1.00 19.22 225 LEU A C 1
ATOM 1551 O O . LEU A 1 225 ? -51.237 -28.667 -28.939 1.00 19.84 225 LEU A O 1
ATOM 1556 N N . SER A 1 226 ? -49.616 -29.958 -28.061 1.00 17.34 226 SER A N 1
ATOM 1557 C CA . SER A 1 226 ? -49.875 -31.037 -29.007 1.00 19.05 226 SER A CA 1
ATOM 1558 C C . SER A 1 226 ? -51.269 -31.625 -28.831 1.00 23.25 226 SER A C 1
ATOM 1559 O O . SER A 1 226 ? -51.897 -32.021 -29.819 1.00 21.34 226 SER A O 1
ATOM 1562 N N . ARG A 1 227 ? -51.776 -31.684 -27.595 1.00 18.77 227 ARG A N 1
ATOM 1563 C CA . ARG A 1 227 ? -53.121 -32.184 -27.335 1.00 19.98 227 ARG A CA 1
ATOM 1564 C C . ARG A 1 227 ? -54.200 -31.118 -27.488 1.00 20.98 227 ARG A C 1
ATOM 1565 O O . ARG A 1 227 ? -55.377 -31.414 -27.235 1.00 20.55 227 ARG A O 1
ATOM 1573 N N . ASP A 1 228 ? -53.831 -29.896 -27.895 1.00 19.45 228 ASP A N 1
ATOM 1574 C CA . ASP A 1 228 ? -54.782 -28.819 -28.179 1.00 20.69 228 ASP A CA 1
ATOM 1575 C C . ASP A 1 228 ? -55.480 -28.336 -26.903 1.00 20.12 228 ASP A C 1
ATOM 1576 O O . ASP A 1 228 ? -56.598 -27.812 -26.953 1.00 19.16 228 ASP A O 1
ATOM 1581 N N . VAL A 1 229 ? -54.818 -28.495 -25.752 1.00 17.21 229 VAL A N 1
ATOM 1582 C CA . VAL A 1 229 ? -55.347 -27.953 -24.503 1.00 16.70 229 VAL A CA 1
ATOM 1583 C C . VAL A 1 229 ? -55.248 -26.437 -24.500 1.00 18.20 229 VAL A C 1
ATOM 1584 O O . VAL A 1 229 ? -56.145 -25.744 -23.999 1.00 18.32 229 VAL A O 1
ATOM 1588 N N . VAL A 1 230 ? -54.150 -25.903 -25.042 1.00 18.01 230 VAL A N 1
ATOM 1589 C CA . VAL A 1 230 ? -54.024 -24.496 -25.381 1.00 18.85 230 VAL A CA 1
ATOM 1590 C C . VAL A 1 230 ? -53.479 -24.451 -26.804 1.00 18.64 230 VAL A C 1
ATOM 1591 O O . VAL A 1 230 ? -52.986 -25.452 -27.327 1.00 18.30 230 VAL A O 1
ATOM 1595 N N . SER A 1 231 ? -53.576 -23.276 -27.427 1.00 22.00 231 SER A N 1
ATOM 1596 C CA . SER A 1 231 ? -53.102 -23.052 -28.790 1.00 24.60 231 SER A CA 1
ATOM 1597 C C . SER A 1 231 ? -51.815 -22.238 -28.794 1.00 21.89 231 SER A C 1
ATOM 1598 O O . SER A 1 231 ? -51.600 -21.385 -27.934 1.00 18.90 231 SER A O 1
ATOM 1601 N N . GLU A 1 232 ? -50.982 -22.486 -29.810 1.00 23.66 232 GLU A N 1
ATOM 1602 C CA . GLU A 1 232 ? -49.706 -21.786 -29.923 1.00 22.58 232 GLU A CA 1
ATOM 1603 C C . GLU A 1 232 ? -49.866 -20.268 -29.863 1.00 19.93 232 GLU A C 1
ATOM 1604 O O . GLU A 1 232 ? -49.052 -19.578 -29.238 1.00 20.66 232 GLU A O 1
ATOM 1610 N N . ASP A 1 233 ? -50.903 -19.720 -30.509 1.00 20.36 233 ASP A N 1
ATOM 1611 C CA . ASP A 1 233 ? -51.021 -18.261 -30.523 1.00 21.02 233 ASP A CA 1
ATOM 1612 C C . ASP A 1 233 ? -51.473 -17.664 -29.190 1.00 22.12 233 ASP A C 1
ATOM 1613 O O . ASP A 1 233 ? -51.577 -16.432 -29.084 1.00 22.06 233 ASP A O 1
ATOM 1618 N N . GLN A 1 234 ? -51.698 -18.482 -28.164 1.00 18.45 234 GLN A N 1
ATOM 1619 C CA . GLN A 1 234 ? -52.116 -17.980 -26.863 1.00 19.74 234 GLN A CA 1
ATOM 1620 C C . GLN A 1 234 ? -50.971 -17.799 -25.879 1.00 18.60 234 GLN A C 1
ATOM 1621 O O . GLN A 1 234 ? -51.192 -17.223 -24.807 1.00 18.63 234 GLN A O 1
ATOM 1627 N N . ILE A 1 235 ? -49.765 -18.265 -26.216 1.00 18.27 235 ILE A N 1
ATOM 1628 C CA . ILE A 1 235 ? -48.638 -18.354 -25.290 1.00 17.12 235 ILE A CA 1
ATOM 1629 C C . ILE A 1 235 ? -47.401 -17.773 -25.954 1.00 18.42 235 ILE A C 1
ATOM 1630 O O . ILE A 1 235 ? -47.055 -18.173 -27.074 1.00 18.27 235 ILE A O 1
ATOM 1635 N N . VAL A 1 236 ? -46.709 -16.874 -25.254 1.00 16.31 236 VAL A N 1
ATOM 1636 C CA . VAL A 1 236 ? -45.412 -16.388 -25.703 1.00 16.82 236 VAL A CA 1
ATOM 1637 C C . VAL A 1 236 ? -44.395 -16.630 -24.596 1.00 18.20 236 VAL A C 1
ATOM 1638 O O . VAL A 1 236 ? -44.679 -16.404 -23.412 1.00 16.29 236 VAL A O 1
ATOM 1642 N N . SER A 1 237 ? -43.215 -17.113 -24.982 1.00 17.90 237 SER A N 1
ATOM 1643 C CA . SER A 1 237 ? -42.139 -17.389 -24.036 1.00 17.07 237 SER A CA 1
ATOM 1644 C C . SER A 1 237 ? -41.240 -16.170 -23.869 1.00 20.32 237 SER A C 1
ATOM 1645 O O . SER A 1 237 ? -40.818 -15.567 -24.862 1.00 22.20 237 SER A O 1
ATOM 1648 N N . LEU A 1 238 ? -40.929 -15.829 -22.613 1.00 18.66 238 LEU A N 1
ATOM 1649 C CA . LEU A 1 238 ? -40.059 -14.701 -22.295 1.00 18.58 238 LEU A CA 1
ATOM 1650 C C . LEU A 1 238 ? -38.709 -15.106 -21.717 1.00 19.66 238 LEU A C 1
ATOM 1651 O O . LEU A 1 238 ? -37.865 -14.230 -21.478 1.00 20.52 238 LEU A O 1
ATOM 1656 N N . TYR A 1 239 ? -38.484 -16.392 -21.469 1.00 19.40 239 TYR A N 1
ATOM 1657 C CA . TYR A 1 239 ? -37.297 -16.835 -20.751 1.00 19.76 239 TYR A CA 1
ATOM 1658 C C . TYR A 1 239 ? -37.223 -18.344 -20.838 1.00 18.44 239 TYR A C 1
ATOM 1659 O O . TYR A 1 239 ? -38.247 -19.009 -20.700 1.00 19.23 239 TYR A O 1
ATOM 1668 N N . LYS A 1 240 ? -36.021 -18.878 -21.041 1.00 18.13 240 LYS A N 1
ATOM 1669 C CA . LYS A 1 240 ? -35.801 -20.321 -20.995 1.00 16.39 240 LYS A CA 1
ATOM 1670 C C . LYS A 1 240 ? -34.564 -20.612 -20.165 1.00 20.64 240 LYS A C 1
ATOM 1671 O O . LYS A 1 240 ? -33.505 -20.020 -20.399 1.00 20.75 240 LYS A O 1
ATOM 1677 N N . SER A 1 241 ? -34.699 -21.518 -19.195 1.00 18.73 241 SER A N 1
ATOM 1678 C CA . SER A 1 241 ? -33.626 -21.801 -18.251 1.00 18.97 241 SER A CA 1
ATOM 1679 C C . SER A 1 241 ? -32.645 -22.829 -18.809 1.00 20.45 241 SER A C 1
ATOM 1680 O O . SER A 1 241 ? -32.785 -23.335 -19.926 1.00 18.45 241 SER A O 1
ATOM 1683 N N . GLN A 1 242 ? -31.649 -23.163 -17.985 1.00 19.66 242 GLN A N 1
ATOM 1684 C CA . GLN A 1 242 ? -30.798 -24.317 -18.238 1.00 20.32 242 GLN A CA 1
ATOM 1685 C C . GLN A 1 242 ? -31.636 -25.595 -18.222 1.00 21.28 242 GLN A C 1
ATOM 1686 O O . GLN A 1 242 ? -32.760 -25.625 -17.719 1.00 18.93 242 GLN A O 1
ATOM 1692 N N . THR A 1 243 ? -31.073 -26.660 -18.780 1.00 19.38 243 THR A N 1
ATOM 1693 C CA . THR A 1 243 ? -31.762 -27.947 -18.833 1.00 18.36 243 THR A CA 1
ATOM 1694 C C . THR A 1 243 ? -31.650 -28.710 -17.512 1.00 20.45 243 THR A C 1
ATOM 1695 O O . THR A 1 243 ? -30.590 -28.742 -16.874 1.00 21.42 243 THR A O 1
ATOM 1699 N N . PHE A 1 244 ? -32.762 -29.315 -17.098 1.00 16.21 244 PHE A N 1
ATOM 1700 C CA . PHE A 1 244 ? -32.887 -30.105 -15.884 1.00 17.00 244 PHE A CA 1
ATOM 1701 C C . PHE A 1 244 ? -33.281 -31.533 -16.231 1.00 15.63 244 PHE A C 1
ATOM 1702 O O . PHE A 1 244 ? -33.893 -31.771 -17.276 1.00 16.17 244 PHE A O 1
ATOM 1710 N N . PRO A 1 245 ? -33.002 -32.506 -15.352 1.00 16.17 245 PRO A N 1
ATOM 1711 C CA . PRO A 1 245 ? -33.552 -33.852 -15.558 1.00 15.28 245 PRO A CA 1
ATOM 1712 C C . PRO A 1 245 ? -35.066 -33.780 -15.469 1.00 15.10 245 PRO A C 1
ATOM 1713 O O . PRO A 1 245 ? -35.615 -32.951 -14.737 1.00 17.70 245 PRO A O 1
ATOM 1717 N N . THR A 1 246 ? -35.738 -34.656 -16.212 1.00 15.64 246 THR A N 1
ATOM 1718 C CA . THR A 1 246 ? -37.190 -34.757 -16.154 1.00 15.95 246 THR A CA 1
ATOM 1719 C C . THR A 1 246 ? -37.588 -35.697 -15.018 1.00 15.94 246 THR A C 1
ATOM 1720 O O . THR A 1 246 ? -36.745 -36.198 -14.266 1.00 16.16 246 THR A O 1
ATOM 1724 N N . THR A 1 247 ? -38.898 -35.935 -14.902 1.00 15.47 247 THR A N 1
ATOM 1725 C CA . THR A 1 247 ? -39.494 -36.801 -13.876 1.00 14.69 247 THR A CA 1
ATOM 1726 C C . THR A 1 247 ? -38.659 -38.038 -13.558 1.00 15.69 247 THR A C 1
ATOM 1727 O O . THR A 1 247 ? -38.280 -38.803 -14.454 1.00 15.29 247 THR A O 1
ATOM 1731 N N . GLY A 1 248 ? -38.402 -38.240 -12.264 1.00 15.10 248 GLY A N 1
ATOM 1732 C CA . GLY A 1 248 ? -37.712 -39.435 -11.791 1.00 16.06 248 GLY A CA 1
ATOM 1733 C C . GLY A 1 248 ? -38.696 -40.513 -11.375 1.00 16.26 248 GLY A C 1
ATOM 1734 O O . GLY A 1 248 ? -39.689 -40.235 -10.697 1.00 14.99 248 GLY A O 1
ATOM 1735 N N . TYR A 1 249 ? -38.432 -41.743 -11.810 1.00 14.58 249 TYR A N 1
ATOM 1736 C CA . TYR A 1 249 ? -39.292 -42.879 -11.512 1.00 15.78 249 TYR A CA 1
ATOM 1737 C C . TYR A 1 249 ? -38.592 -43.811 -10.536 1.00 15.89 249 TYR A C 1
ATOM 1738 O O . TYR A 1 249 ? -37.382 -44.025 -10.633 1.00 14.77 249 TYR A O 1
ATOM 1747 N N . GLY A 1 250 ? -39.350 -44.362 -9.602 1.00 14.71 250 GLY A N 1
ATOM 1748 C CA . GLY A 1 250 ? -38.721 -45.174 -8.583 1.00 15.84 250 GLY A CA 1
ATOM 1749 C C . GLY A 1 250 ? -39.749 -45.882 -7.736 1.00 16.27 250 GLY A C 1
ATOM 1750 O O . GLY A 1 250 ? -40.947 -45.872 -8.025 1.00 15.53 250 GLY A O 1
ATOM 1751 N N . ILE A 1 251 ? -39.247 -46.504 -6.673 1.00 14.70 251 ILE A N 1
ATOM 1752 C CA . ILE A 1 251 ? -39.989 -47.482 -5.889 1.00 15.00 251 ILE A CA 1
ATOM 1753 C C . ILE A 1 251 ? -39.838 -47.146 -4.413 1.00 14.85 251 ILE A C 1
ATOM 1754 O O . ILE A 1 251 ? -38.777 -46.690 -3.976 1.00 16.92 251 ILE A O 1
ATOM 1759 N N . ALA A 1 252 ? -40.900 -47.366 -3.645 1.00 15.71 252 ALA A N 1
ATOM 1760 C CA . ALA A 1 252 ? -40.783 -47.271 -2.196 1.00 14.71 252 ALA A CA 1
ATOM 1761 C C . ALA A 1 252 ? -39.733 -48.262 -1.689 1.00 17.14 252 ALA A C 1
ATOM 1762 O O . ALA A 1 252 ? -39.685 -49.421 -2.112 1.00 17.08 252 ALA A O 1
ATOM 1764 N N . HIS A 1 253 ? -38.907 -47.806 -0.746 1.00 15.84 253 HIS A N 1
ATOM 1765 C CA . HIS A 1 253 ? -37.717 -48.560 -0.353 1.00 17.34 253 HIS A CA 1
ATOM 1766 C C . HIS A 1 253 ? -38.004 -49.930 0.255 1.00 17.27 253 HIS A C 1
ATOM 1767 O O . HIS A 1 253 ? -37.100 -50.779 0.253 1.00 16.83 253 HIS A O 1
ATOM 1774 N N . ASN A 1 254 ? -39.206 -50.179 0.783 1.00 18.01 254 ASN A N 1
ATOM 1775 C CA . ASN A 1 254 ? -39.416 -51.384 1.580 1.00 18.08 254 ASN A CA 1
ATOM 1776 C C . ASN A 1 254 ? -40.189 -52.483 0.848 1.00 18.79 254 ASN A C 1
ATOM 1777 O O . ASN A 1 254 ? -40.612 -53.451 1.486 1.00 19.62 254 ASN A O 1
ATOM 1782 N N . LEU A 1 255 ? -40.352 -52.394 -0.469 1.00 16.76 255 LEU A N 1
ATOM 1783 C CA . LEU A 1 255 ? -40.850 -53.569 -1.185 1.00 18.62 255 LEU A CA 1
ATOM 1784 C C . LEU A 1 255 ? -39.774 -54.645 -1.161 1.00 17.49 255 LEU A C 1
ATOM 1785 O O . LEU A 1 255 ? -38.584 -54.341 -1.057 1.00 19.65 255 LEU A O 1
ATOM 1790 N N . THR A 1 256 ? -40.189 -55.913 -1.244 1.00 20.36 256 THR A N 1
ATOM 1791 C CA . THR A 1 256 ? -39.178 -56.966 -1.232 1.00 19.32 256 THR A CA 1
ATOM 1792 C C . THR A 1 256 ? -38.193 -56.739 -2.380 1.00 19.81 256 THR A C 1
ATOM 1793 O O . THR A 1 256 ? -38.570 -56.228 -3.440 1.00 20.54 256 THR A O 1
ATOM 1797 N N . PRO A 1 257 ? -36.922 -57.100 -2.188 1.00 20.04 257 PRO A N 1
ATOM 1798 C CA . PRO A 1 257 ? -35.930 -56.898 -3.259 1.00 21.70 257 PRO A CA 1
ATOM 1799 C C . PRO A 1 257 ? -36.323 -57.573 -4.558 1.00 22.44 257 PRO A C 1
ATOM 1800 O O . PRO A 1 257 ? -36.127 -57.017 -5.646 1.00 21.59 257 PRO A O 1
ATOM 1804 N N . GLU A 1 258 ? -36.863 -58.786 -4.454 1.00 22.93 258 GLU A N 1
ATOM 1805 C CA . GLU A 1 258 ? -37.314 -59.527 -5.627 1.00 24.57 258 GLU A CA 1
ATOM 1806 C C . GLU A 1 258 ? -38.376 -58.762 -6.400 1.00 22.50 258 GLU A C 1
ATOM 1807 O O . GLU A 1 258 ? -38.314 -58.675 -7.635 1.00 22.18 258 GLU A O 1
ATOM 1813 N N . LEU A 1 259 ? -39.338 -58.171 -5.691 1.00 19.29 259 LEU A N 1
ATOM 1814 C CA . LEU A 1 259 ? -40.378 -57.408 -6.364 1.00 21.64 259 LEU A CA 1
ATOM 1815 C C . LEU A 1 259 ? -39.816 -56.124 -6.966 1.00 20.33 259 LEU A C 1
ATOM 1816 O O . LEU A 1 259 ? -40.215 -55.724 -8.068 1.00 20.72 259 LEU A O 1
ATOM 1821 N N . GLN A 1 260 ? -38.873 -55.474 -6.274 1.00 19.18 260 GLN A N 1
ATOM 1822 C CA . GLN A 1 260 ? -38.289 -54.251 -6.820 1.00 18.06 260 GLN A CA 1
ATOM 1823 C C . GLN A 1 260 ? -37.543 -54.545 -8.114 1.00 19.06 260 GLN A C 1
ATOM 1824 O O . GLN A 1 260 ? -37.634 -53.775 -9.077 1.00 19.88 260 GLN A O 1
ATOM 1830 N N . GLU A 1 261 ? -36.828 -55.678 -8.175 1.00 18.28 261 GLU A N 1
ATOM 1831 C CA . GLU A 1 261 ? -36.159 -56.036 -9.424 1.00 20.30 261 GLU A CA 1
ATOM 1832 C C . GLU A 1 261 ? -37.159 -56.266 -10.544 1.00 21.78 261 GLU A C 1
ATOM 1833 O O . GLU A 1 261 ? -36.921 -55.848 -11.682 1.00 20.54 261 GLU A O 1
ATOM 1839 N N . LYS A 1 262 ? -38.280 -56.937 -10.249 1.00 18.56 262 LYS A N 1
ATOM 1840 C CA . LYS A 1 262 ? -39.285 -57.147 -11.291 1.00 20.14 262 LYS A CA 1
ATOM 1841 C C . LYS A 1 262 ? -39.908 -55.836 -11.758 1.00 21.60 262 LYS A C 1
ATOM 1842 O O . LYS A 1 262 ? -40.219 -55.683 -12.943 1.00 17.87 262 LYS A O 1
ATOM 1848 N N . ILE A 1 263 ? -40.118 -54.884 -10.847 1.00 18.10 263 ILE A N 1
ATOM 1849 C CA . ILE A 1 263 ? -40.645 -53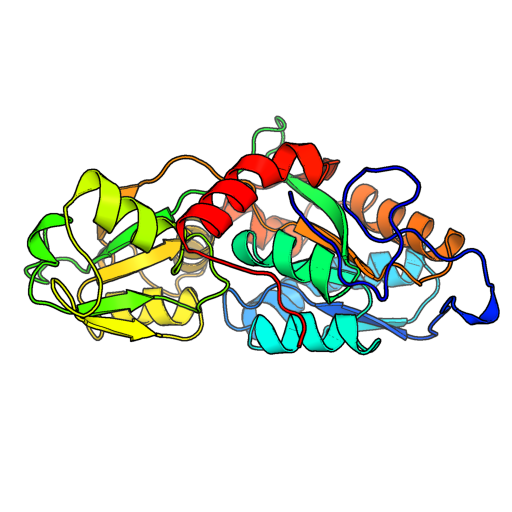.581 -11.261 1.00 18.94 263 ILE A CA 1
ATOM 1850 C C . ILE A 1 263 ? -39.661 -52.877 -12.190 1.00 17.77 263 ILE A C 1
ATOM 1851 O O . ILE A 1 263 ? -40.043 -52.348 -13.241 1.00 18.35 263 ILE A O 1
ATOM 1856 N N . GLN A 1 264 ? -38.380 -52.824 -11.803 1.00 18.57 264 GLN A N 1
ATOM 1857 C CA . GLN A 1 264 ? -37.380 -52.218 -12.681 1.00 18.11 264 GLN A CA 1
ATOM 1858 C C . GLN A 1 264 ? -37.348 -52.915 -14.035 1.00 19.48 264 GLN A C 1
ATOM 1859 O O . GLN A 1 264 ? -37.277 -52.256 -15.078 1.00 19.62 264 GLN A O 1
ATOM 1865 N N . ASP A 1 265 ? -37.421 -54.248 -14.038 1.00 19.86 265 ASP A N 1
ATOM 1866 C CA . ASP A 1 265 ? -37.441 -54.980 -15.302 1.00 21.66 265 ASP A CA 1
ATOM 1867 C C . ASP A 1 265 ? -38.631 -54.566 -16.156 1.00 20.57 265 ASP A C 1
ATOM 1868 O O . ASP A 1 265 ? -38.504 -54.413 -17.378 1.00 20.72 265 ASP A O 1
ATOM 1873 N N . ALA A 1 266 ? -39.797 -54.380 -15.530 1.00 20.76 266 ALA A N 1
ATOM 1874 C CA . ALA A 1 266 ? -40.990 -53.985 -16.274 1.00 19.89 266 ALA A CA 1
ATOM 1875 C C . ALA A 1 266 ? -40.804 -52.636 -16.949 1.00 20.06 266 ALA A C 1
ATOM 1876 O O . ALA A 1 266 ? -41.234 -52.447 -18.093 1.00 20.70 266 ALA A O 1
ATOM 1878 N N . PHE A 1 267 ? -40.158 -51.686 -16.267 1.00 18.25 267 PHE A N 1
ATOM 1879 C CA . PHE A 1 267 ? -39.906 -50.384 -16.882 1.00 17.91 267 PHE A CA 1
ATOM 1880 C C . PHE A 1 267 ? -39.040 -50.524 -18.124 1.00 18.17 267 PHE A C 1
ATOM 1881 O O . PHE A 1 267 ? -39.318 -49.916 -19.165 1.00 19.68 267 PHE A O 1
ATOM 1889 N N . PHE A 1 268 ? -37.968 -51.309 -18.029 1.00 18.40 268 PHE A N 1
ATOM 1890 C CA . PHE A 1 268 ? -37.027 -51.371 -19.137 1.00 18.93 268 PHE A CA 1
ATOM 1891 C C . PHE A 1 268 ? -37.482 -52.315 -20.242 1.00 21.00 268 PHE A C 1
ATOM 1892 O O . PHE A 1 268 ? -37.023 -52.170 -21.382 1.00 24.29 268 PHE A O 1
ATOM 1900 N N . SER A 1 269 ? -38.387 -53.251 -19.956 1.00 20.23 269 SER A N 1
ATOM 1901 C CA . SER A 1 269 ? -38.812 -54.189 -20.993 1.00 23.46 269 SER A CA 1
ATOM 1902 C C . SER A 1 269 ? -40.045 -53.727 -21.762 1.00 22.68 269 SER A C 1
ATOM 1903 O O . SER A 1 269 ? -40.357 -54.317 -22.803 1.00 23.41 269 SER A O 1
ATOM 1906 N N . PHE A 1 270 ? -40.767 -52.718 -21.271 1.00 20.27 270 PHE A N 1
ATOM 1907 C CA . PHE A 1 270 ? -41.980 -52.279 -21.952 1.00 20.01 270 PHE A CA 1
ATOM 1908 C C . PHE A 1 270 ? -41.664 -51.799 -23.361 1.00 20.22 270 PHE A C 1
ATOM 1909 O O . PHE A 1 270 ? -40.771 -50.972 -23.562 1.00 21.12 270 PHE A O 1
ATOM 1917 N N . ASN A 1 271 ? -42.396 -52.337 -24.337 1.00 19.90 271 ASN A N 1
ATOM 1918 C CA . ASN A 1 271 ? -42.250 -51.953 -25.738 1.00 21.98 271 ASN A CA 1
ATOM 1919 C C . ASN A 1 271 ? -43.144 -50.752 -26.027 1.00 19.80 271 ASN A C 1
ATOM 1920 O O . ASN A 1 271 ? -44.372 -50.868 -26.003 1.00 22.37 271 ASN A O 1
ATOM 1925 N N . TRP A 1 272 ? -42.523 -49.607 -26.327 1.00 22.61 272 TRP A N 1
ATOM 1926 C CA . TRP A 1 272 ? -43.258 -48.359 -26.521 1.00 21.36 272 TRP A CA 1
ATOM 1927 C C . TRP A 1 272 ? -43.986 -48.294 -27.859 1.00 24.38 272 TRP A C 1
ATOM 1928 O O . TRP A 1 272 ? -44.898 -47.474 -28.009 1.00 23.53 272 TRP A O 1
ATOM 1939 N N . GLU A 1 273 ? -43.578 -49.097 -28.841 1.00 25.28 273 GLU A N 1
ATOM 1940 C CA . GLU A 1 273 ? -44.033 -48.897 -30.218 1.00 28.98 273 GLU A CA 1
ATOM 1941 C C . GLU A 1 273 ? -45.550 -49.014 -30.327 1.00 23.16 273 GLU A C 1
ATOM 1942 O O . GLU A 1 273 ? -46.135 -50.022 -29.925 1.00 24.62 273 GLU A O 1
ATOM 1948 N N . GLY A 1 274 ? -46.185 -47.973 -30.869 1.00 25.19 274 GLY A N 1
ATOM 1949 C CA . GLY A 1 274 ? -47.622 -47.983 -31.089 1.00 27.73 274 GLY A CA 1
ATOM 1950 C C . GLY A 1 274 ? -48.483 -47.756 -29.867 1.00 28.90 274 GLY A C 1
ATOM 1951 O O . GLY A 1 274 ? -49.714 -47.834 -29.976 1.00 27.95 274 GLY A O 1
ATOM 1952 N N . THR A 1 275 ? -47.889 -47.464 -28.715 1.00 23.91 275 THR A N 1
ATOM 1953 C CA . THR A 1 275 ? -48.622 -47.353 -27.462 1.00 23.98 275 THR A CA 1
ATOM 1954 C C . THR A 1 275 ? -49.057 -45.921 -27.179 1.00 21.37 275 THR A C 1
ATOM 1955 O O . THR A 1 275 ? -48.516 -44.955 -27.721 1.00 21.57 275 THR A O 1
ATOM 1959 N N . ALA A 1 276 ? -50.043 -45.797 -26.286 1.00 21.43 276 ALA A N 1
ATOM 1960 C CA . ALA A 1 276 ? -50.451 -44.479 -25.814 1.00 22.76 276 ALA A CA 1
ATOM 1961 C C . ALA A 1 276 ? -49.328 -43.789 -25.048 1.00 20.83 276 ALA A C 1
ATOM 1962 O O . ALA A 1 276 ? -49.271 -42.553 -25.003 1.00 20.35 276 ALA A O 1
ATOM 1964 N N . LEU A 1 277 ? -48.430 -44.566 -24.437 1.00 19.72 277 LEU A N 1
ATOM 1965 C CA . LEU A 1 277 ? -47.279 -43.973 -23.762 1.00 19.24 277 LEU A CA 1
ATOM 1966 C C . LE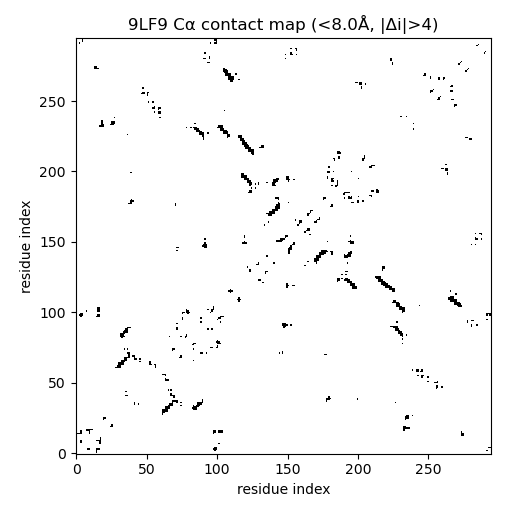U A 1 277 ? -46.398 -43.224 -24.753 1.00 19.95 277 LEU A C 1
ATOM 1967 O O . LEU A 1 277 ? -46.007 -42.078 -24.512 1.00 19.57 277 LEU A O 1
ATOM 1972 N N . GLU A 1 278 ? -46.068 -43.868 -25.877 1.00 19.73 278 GLU A N 1
ATOM 1973 C CA . GLU A 1 278 ? -45.267 -43.213 -26.905 1.00 20.51 278 GLU A CA 1
ATOM 1974 C C . GLU A 1 278 ? -46.023 -42.051 -27.532 1.00 19.97 278 GLU A C 1
ATOM 1975 O O . GLU A 1 278 ? -45.442 -40.990 -27.783 1.00 20.88 278 GLU A O 1
ATOM 1981 N N . GLU A 1 279 ? -47.321 -42.232 -27.788 1.00 20.38 279 GLU A N 1
ATOM 1982 C CA . GLU A 1 279 ? -48.111 -41.159 -28.381 1.00 22.73 279 GLU A CA 1
ATOM 1983 C C . GLU A 1 279 ? -48.040 -39.886 -27.544 1.00 21.56 279 GLU A C 1
ATOM 1984 O O . GLU A 1 279 ? -47.915 -38.784 -28.090 1.00 21.40 279 GLU A O 1
ATOM 1990 N N . GLU A 1 280 ? -48.073 -40.016 -26.217 1.00 19.53 280 GLU A N 1
ATOM 1991 C CA . GLU A 1 280 ? -48.013 -38.835 -25.359 1.00 17.30 280 GLU A CA 1
ATOM 1992 C C . GLU A 1 280 ? -46.590 -38.305 -25.218 1.00 18.18 280 GLU A C 1
ATOM 1993 O O . GLU A 1 280 ? -46.314 -37.132 -25.499 1.00 18.03 280 GLU A O 1
ATOM 1999 N N . PHE A 1 281 ? -45.675 -39.146 -24.759 1.00 18.88 281 PHE A N 1
ATOM 2000 C CA . PHE A 1 281 ? -44.383 -38.604 -24.373 1.00 18.93 281 PHE A CA 1
ATOM 2001 C C . PHE A 1 281 ? -43.452 -38.335 -25.550 1.00 18.01 281 PHE A C 1
ATOM 2002 O O . PHE A 1 281 ? -42.486 -37.581 -25.382 1.00 17.60 281 PHE A O 1
ATOM 2010 N N . SER A 1 282 ? -43.749 -38.856 -26.747 1.00 18.47 282 SER A N 1
ATOM 2011 C CA . SER A 1 282 ? -43.014 -38.388 -27.920 1.00 20.22 282 SER A CA 1
ATOM 2012 C C . SER A 1 282 ? -43.214 -36.898 -28.142 1.00 21.80 282 SER A C 1
ATOM 2013 O O . SER A 1 282 ? -42.390 -36.264 -28.808 1.00 22.18 282 SER A O 1
ATOM 2016 N N . LYS A 1 283 ? -44.290 -36.322 -27.599 1.00 20.28 283 LYS A N 1
ATOM 2017 C CA . LYS A 1 283 ? -44.556 -34.906 -27.809 1.00 21.20 283 LYS A CA 1
ATOM 2018 C C . LYS A 1 283 ? -43.669 -33.995 -26.976 1.00 23.20 283 LYS A C 1
ATOM 2019 O O . LYS A 1 283 ? -43.653 -32.789 -27.233 1.00 21.47 283 LYS A O 1
ATOM 2025 N N . SER A 1 284 ? -42.920 -34.523 -26.005 1.00 18.68 284 SER A N 1
ATOM 2026 C CA . SER A 1 284 ? -41.844 -33.747 -25.407 1.00 19.16 284 SER A CA 1
ATOM 2027 C C . SER A 1 284 ? -40.502 -34.433 -25.645 1.00 18.93 284 SER A C 1
ATOM 2028 O O . SER A 1 284 ? -39.578 -34.296 -24.849 1.00 21.45 284 SER A O 1
ATOM 2031 N N . GLY A 1 285 ? -40.403 -35.190 -26.735 1.00 19.48 285 GLY A N 1
ATOM 2032 C CA . GLY A 1 285 ? -39.134 -35.704 -27.214 1.00 21.86 285 GLY A CA 1
ATOM 2033 C C . GLY A 1 285 ? -38.651 -36.997 -26.604 1.00 21.50 285 GLY A C 1
ATOM 2034 O O . GLY A 1 285 ? -37.482 -37.352 -26.809 1.00 23.24 285 GLY A O 1
ATOM 2035 N N . GLU A 1 286 ? -39.497 -37.718 -25.876 1.00 18.02 286 GLU A N 1
ATOM 2036 C CA . GLU A 1 286 ? -39.068 -38.935 -25.194 1.00 17.73 286 GLU A CA 1
ATOM 2037 C C . GLU A 1 286 ? -39.350 -40.175 -26.026 1.00 18.13 286 GLU A C 1
ATOM 2038 O O . GLU A 1 286 ? -40.332 -40.241 -26.776 1.00 20.70 286 GLU A O 1
ATOM 2044 N N . ALA A 1 287 ? -38.484 -41.172 -25.857 1.00 16.67 287 ALA A N 1
ATOM 2045 C CA . ALA A 1 287 ? -38.613 -42.450 -26.539 1.00 19.00 287 ALA A CA 1
ATOM 2046 C C . ALA A 1 287 ? -38.292 -43.671 -25.687 1.00 19.17 287 ALA A C 1
ATOM 2047 O O . ALA A 1 287 ? -38.620 -44.780 -26.116 1.00 18.90 287 ALA A O 1
ATOM 2049 N N . GLN A 1 288 ? -37.655 -43.526 -24.524 1.00 18.87 288 GLN A N 1
ATOM 2050 C CA . GLN A 1 288 ? -37.192 -44.686 -23.770 1.00 18.39 288 GLN A CA 1
ATOM 2051 C C . GLN A 1 288 ? -37.005 -44.309 -22.309 1.00 18.48 288 GLN A C 1
ATOM 2052 O O . GLN A 1 288 ? -37.005 -43.134 -21.950 1.00 18.35 288 GLN A O 1
ATOM 2058 N N . PHE A 1 289 ? -36.808 -45.333 -21.475 1.00 17.83 289 PHE A N 1
ATOM 2059 C CA . PHE A 1 289 ? -36.364 -45.170 -20.093 1.00 16.03 289 PHE A CA 1
ATOM 2060 C C . PHE A 1 289 ? -34.869 -45.456 -20.032 1.00 18.64 289 PHE A C 1
ATOM 2061 O O . PHE A 1 289 ? -34.415 -46.460 -20.592 1.00 18.84 289 PHE A O 1
ATOM 2069 N N . VAL A 1 290 ? -34.114 -44.604 -19.340 1.00 16.39 290 VAL A N 1
ATOM 2070 C CA . VAL A 1 290 ? -32.682 -44.857 -19.138 1.00 16.04 290 VAL A CA 1
ATOM 2071 C C . VAL A 1 290 ? -32.367 -44.877 -17.647 1.00 15.89 290 VAL A C 1
ATOM 2072 O O . VAL A 1 290 ? -33.046 -44.204 -16.864 1.00 17.65 290 VAL A O 1
ATOM 2076 N N . PRO A 1 291 ? -31.324 -45.581 -17.218 1.00 16.18 291 PRO A N 1
ATOM 2077 C CA . PRO A 1 291 ? -30.913 -45.498 -15.812 1.00 15.93 291 PRO A CA 1
ATOM 2078 C C . PRO A 1 291 ? -30.428 -44.099 -15.446 1.00 16.96 291 PRO A C 1
ATOM 2079 O O . PRO A 1 291 ? -29.836 -43.386 -16.258 1.00 17.80 291 PRO A O 1
ATOM 2083 N N . ILE A 1 292 ? -30.688 -43.708 -14.195 1.00 17.92 292 ILE A N 1
ATOM 2084 C CA . ILE A 1 292 ? -30.128 -42.500 -13.608 1.00 16.79 292 ILE A CA 1
ATOM 2085 C C . ILE A 1 292 ? -29.614 -42.854 -12.215 1.00 17.08 292 ILE A C 1
ATOM 2086 O O . ILE A 1 292 ? -29.888 -43.931 -11.679 1.00 18.74 292 ILE A O 1
ATOM 2091 N N . THR A 1 293 ? -28.871 -41.932 -11.618 1.00 17.50 293 THR A N 1
ATOM 2092 C CA . THR A 1 293 ? -28.655 -41.999 -10.178 1.00 16.95 293 THR A CA 1
ATOM 2093 C C . THR A 1 293 ? -29.100 -40.686 -9.558 1.00 18.38 293 THR A C 1
ATOM 2094 O O . THR A 1 293 ? -28.916 -39.614 -10.147 1.00 19.44 293 THR A O 1
ATOM 2098 N N . PHE A 1 294 ? -29.690 -40.775 -8.364 1.00 16.11 294 PHE A N 1
ATOM 2099 C CA . PHE A 1 294 ? -30.103 -39.555 -7.683 1.00 17.14 294 PHE A CA 1
ATOM 2100 C C . PHE A 1 294 ? -28.891 -38.686 -7.365 1.00 19.05 294 PHE A C 1
ATOM 2101 O O . PHE A 1 294 ? -28.912 -37.465 -7.575 1.00 18.12 294 PHE A O 1
ATOM 2109 N N . LYS A 1 295 ? -27.795 -39.310 -6.918 1.00 19.41 295 LYS A N 1
ATOM 2110 C CA . LYS A 1 295 ? -26.593 -38.558 -6.559 1.00 18.38 295 LYS A CA 1
ATOM 2111 C C . LYS A 1 295 ? -26.059 -37.725 -7.724 1.00 19.39 295 LYS A C 1
ATOM 2112 O O . LYS A 1 295 ? -25.682 -36.558 -7.543 1.00 21.00 295 LYS A O 1
ATOM 2118 N N . ASN A 1 296 ? -26.010 -38.301 -8.927 1.00 18.61 296 ASN A N 1
ATOM 2119 C CA . ASN A 1 296 ? -25.498 -37.558 -10.072 1.00 18.75 296 ASN A CA 1
ATOM 2120 C C . ASN A 1 296 ? -26.565 -36.658 -10.676 1.00 19.03 296 ASN A C 1
ATOM 2121 O O . ASN A 1 296 ? -26.414 -35.430 -10.715 1.00 19.72 296 ASN A O 1
ATOM 2126 N N . HIS A 1 297 ? -27.634 -37.261 -11.196 1.00 17.36 297 HIS A N 1
ATOM 2127 C CA . HIS A 1 297 ? -28.549 -36.515 -12.053 1.00 17.90 297 HIS A CA 1
ATOM 2128 C C . HIS A 1 297 ? -29.315 -35.430 -11.313 1.00 18.69 297 HIS A C 1
ATOM 2129 O O . HIS A 1 297 ? -29.750 -34.468 -11.956 1.00 17.59 297 HIS A O 1
ATOM 2136 N N . TRP A 1 298 ? -29.491 -35.541 -9.992 1.00 17.70 298 TRP A N 1
ATOM 2137 C CA . TRP A 1 298 ? -30.263 -34.538 -9.263 1.00 18.05 298 TRP A CA 1
ATOM 2138 C C . TRP A 1 298 ? -29.388 -33.574 -8.469 1.00 18.39 298 TRP A C 1
ATOM 2139 O O . TRP A 1 298 ? -29.915 -32.790 -7.674 1.00 18.43 298 TRP A O 1
ATOM 2150 N N . GLU A 1 299 ? -28.071 -33.560 -8.721 1.00 20.87 299 GLU A N 1
ATOM 2151 C CA . GLU A 1 299 ? -27.198 -32.606 -8.039 1.00 21.64 299 GLU A CA 1
ATOM 2152 C C . GLU A 1 299 ? -27.638 -31.169 -8.299 1.00 20.33 299 GLU A C 1
ATOM 2153 O O . GLU A 1 299 ? -27.719 -30.358 -7.369 1.00 22.22 299 GLU A O 1
ATOM 2159 N N . VAL A 1 300 ? -27.954 -30.842 -9.556 1.00 19.57 300 VAL A N 1
ATOM 2160 C CA . VAL A 1 300 ? -28.357 -29.473 -9.880 1.00 19.21 300 VAL A CA 1
ATOM 2161 C C . VAL A 1 300 ? -29.626 -29.102 -9.127 1.00 21.19 300 VAL A C 1
ATOM 2162 O O . VAL A 1 300 ? -29.797 -27.952 -8.699 1.00 20.06 300 VAL A O 1
ATOM 2166 N N . ILE A 1 301 ? -30.525 -30.069 -8.931 1.00 18.19 301 ILE A N 1
ATOM 2167 C CA . ILE A 1 301 ? -31.781 -29.799 -8.240 1.00 17.75 301 ILE A CA 1
ATOM 2168 C C . ILE A 1 301 ? -31.554 -29.617 -6.743 1.00 19.32 301 ILE A C 1
ATOM 2169 O O . ILE A 1 301 ? -32.173 -28.753 -6.116 1.00 19.40 301 ILE A O 1
ATOM 2174 N N . ARG A 1 302 ? -30.682 -30.426 -6.135 1.00 17.68 302 ARG A N 1
ATOM 2175 C CA . ARG A 1 302 ? -30.376 -30.184 -4.728 1.00 18.31 302 ARG A CA 1
ATOM 2176 C C . ARG A 1 302 ? -29.761 -28.805 -4.523 1.00 19.71 302 ARG A C 1
ATOM 2177 O O . ARG A 1 302 ? -30.004 -28.169 -3.491 1.00 20.57 302 ARG A O 1
ATOM 2185 N N . LYS A 1 303 ? -28.979 -28.317 -5.491 1.00 19.73 303 LYS A N 1
ATOM 2186 C CA . LYS A 1 303 ? -28.413 -26.980 -5.346 1.00 21.99 303 LYS A CA 1
ATOM 2187 C C . LYS A 1 303 ? -29.491 -25.909 -5.425 1.00 23.04 303 LYS A C 1
ATOM 2188 O O . LYS A 1 303 ? -29.456 -24.930 -4.668 1.00 23.81 303 LYS A O 1
ATOM 2194 N N . ILE A 1 304 ? -30.454 -26.072 -6.336 1.00 20.62 304 ILE A N 1
ATOM 2195 C CA . ILE A 1 304 ? -31.559 -25.119 -6.421 1.00 20.18 304 ILE A CA 1
ATOM 2196 C C . ILE A 1 304 ? -32.401 -25.174 -5.150 1.00 20.67 304 ILE A C 1
ATOM 2197 O O . ILE A 1 304 ? -32.836 -24.136 -4.629 1.00 22.11 304 ILE A O 1
ATOM 2202 N N . ASP A 1 305 ? -32.614 -26.383 -4.612 1.00 20.36 305 ASP A N 1
ATOM 2203 C CA . ASP A 1 305 ? -33.280 -26.532 -3.319 1.00 20.66 305 ASP A CA 1
ATOM 2204 C C . ASP A 1 305 ? -32.559 -25.738 -2.233 1.00 22.45 305 ASP A C 1
ATOM 2205 O O . ASP A 1 305 ? -33.189 -25.007 -1.456 1.00 23.02 305 ASP A O 1
ATOM 2210 N N . ALA A 1 306 ? -31.233 -25.879 -2.160 1.00 22.06 306 ALA A N 1
ATOM 2211 C CA . ALA A 1 306 ? -30.475 -25.197 -1.117 1.00 24.52 306 ALA A CA 1
ATOM 2212 C C . ALA A 1 306 ? -30.530 -23.685 -1.300 1.00 25.18 306 ALA A C 1
ATOM 2213 O O . ALA A 1 306 ? -30.596 -22.935 -0.319 1.00 25.92 306 ALA A O 1
ATOM 2215 N N . ALA A 1 307 ? -30.527 -23.222 -2.554 1.00 23.50 307 ALA A N 1
ATOM 2216 C CA . ALA A 1 307 ? -30.644 -21.795 -2.828 1.00 23.36 307 ALA A CA 1
ATOM 2217 C C . ALA A 1 307 ? -31.982 -21.230 -2.373 1.00 25.57 307 ALA A C 1
ATOM 2218 O O . ALA A 1 307 ? -32.094 -20.011 -2.190 1.00 28.32 307 ALA A O 1
ATOM 2220 N N . ASN A 1 308 ? -32.997 -22.080 -2.193 1.00 21.70 308 ASN A N 1
ATOM 2221 C CA . ASN A 1 308 ? -34.304 -21.660 -1.702 1.00 25.39 308 ASN A CA 1
ATOM 2222 C C . ASN A 1 308 ? -34.521 -21.985 -0.230 1.00 27.27 308 ASN A C 1
ATOM 2223 O O . ASN A 1 308 ? -35.644 -21.841 0.267 1.00 27.13 308 ASN A O 1
ATOM 2228 N N . GLY A 1 309 ? -33.479 -22.419 0.477 1.00 28.84 309 GLY A N 1
ATOM 2229 C CA . GLY A 1 309 ? -33.615 -22.714 1.888 1.00 26.49 309 GLY A CA 1
ATOM 2230 C C . GLY A 1 309 ? -34.418 -23.953 2.219 1.00 31.65 309 GLY A C 1
ATOM 2231 O O . GLY A 1 309 ? -34.933 -24.063 3.334 1.00 31.11 309 GLY A O 1
ATOM 2232 N N . VAL A 1 310 ? -34.531 -24.903 1.288 1.00 26.88 310 VAL A N 1
ATOM 2233 C CA . VAL A 1 310 ? -35.306 -26.114 1.537 1.00 27.57 310 VAL A CA 1
ATOM 2234 C C . VAL A 1 310 ? -34.576 -26.992 2.544 1.00 28.97 310 VAL A C 1
ATOM 2235 O O . VAL A 1 310 ? -33.388 -27.294 2.381 1.00 33.19 310 VAL A O 1
ATOM 2239 N N . ALA A 1 311 ? -35.300 -27.430 3.578 1.00 32.27 311 ALA A N 1
ATOM 2240 C CA . ALA A 1 311 ? -34.718 -28.141 4.710 1.00 35.17 311 ALA A CA 1
ATOM 2241 C C . ALA A 1 311 ? -34.936 -29.654 4.696 1.00 36.57 311 ALA A C 1
ATOM 2242 O O . ALA A 1 311 ? -34.172 -30.369 5.358 1.00 35.69 311 ALA A O 1
ATOM 2244 N N . TYR A 1 312 ? -35.942 -30.160 3.974 1.00 32.67 312 TYR A N 1
ATOM 2245 C CA . TYR A 1 312 ? -36.349 -31.574 4.065 1.00 29.95 312 TYR A CA 1
ATOM 2246 C C . TYR A 1 312 ? -36.714 -31.952 5.500 1.00 36.33 312 TYR A C 1
ATOM 2247 O O . TYR A 1 312 ? -36.371 -33.031 5.990 1.00 34.03 312 TYR A O 1
ATOM 2256 N N . ASN A 1 313 ? -37.515 -31.118 6.142 1.00 37.44 313 ASN A N 1
ATOM 2257 C CA . ASN A 1 313 ? -38.030 -31.425 7.477 1.00 37.74 313 ASN A CA 1
ATOM 2258 C C . ASN A 1 313 ? -39.287 -32.242 7.250 1.00 38.91 313 ASN A C 1
ATOM 2259 O O . ASN A 1 313 ? -40.312 -31.708 6.866 1.00 42.16 313 ASN A O 1
ATOM 2264 N N . CYS A 1 314 ? -39.193 -33.547 7.438 1.00 34.51 314 CYS A N 1
ATOM 2265 C CA . CYS A 1 314 ? -40.316 -34.418 7.169 1.00 35.83 314 CYS A CA 1
ATOM 2266 C C . CYS A 1 314 ? -41.365 -34.210 8.243 1.00 40.12 314 CYS A C 1
ATOM 2267 O O . CYS A 1 314 ? -42.458 -34.721 8.044 1.00 42.24 314 CYS A O 1
ATOM 2270 N N . ARG A 1 315 ? -41.023 -33.538 9.343 1.00 43.74 315 ARG A N 1
ATOM 2271 C CA . ARG A 1 315 ? -41.899 -33.122 10.455 1.00 47.39 315 ARG A CA 1
ATOM 2272 C C . ARG A 1 315 ? -41.933 -34.193 11.538 1.00 48.31 315 ARG A C 1
ATOM 2273 O O . ARG A 1 315 ? -41.018 -34.268 12.368 1.00 51.92 315 ARG A O 1
#

Foldseek 3Di:
DQAADPVFDDPPPLLFGAADPPLVLFDDDQEAEEEEEQLDQCVVCPQLCVVLQVLLCVLLVHHYHYDRDQALVVVLVCLQVPNHWKYWYWLLCVSLSRRRRRWAFWKAFAFPVRHAFWWKWKKAFPPLQQQAPLSQFPEEEEAADCSHCQRHLVVQLCCVPPVVAHDPHGYDYDHQNHQLSQVVCRLVVVDGIGIHIVLVVQLCCVVPVHDPNGMDTHDIGDTATGTTIGTRSRHPPVSRVSSVVSQQPDDPPPGSNCVRNVSSRGDHMDTDRCSPRSPVSVVSCVSVVNDSPSD

Nearest PDB structures (foldseek):
  6x8w-assembly1_A  TM=8.616E-01  e=5.698E-20  Chrysiogenes arsenatis
  5o2k-assembly6_F  TM=5.737E-01  e=1.021E-22  Stutzerimonas stutzeri
  6x6b-assembly1_A  TM=8.628E-01  e=1.527E-18  Chrysiogenes arsenatis
  8ed5-assembly1_A  TM=8.596E-01  e=2.801E-17  Pseudorhizobium banfieldiae
  6esv-assembly1_A  TM=8.483E-01  e=3.300E-16  Pseudorhizobium banfieldiae

Solvent-accessible surface area: 12764 Å² total; per-residue (Å²): 150,37,138,22,36,111,133,19,120,48,145,99,34,48,35,15,0,27,54,28,113,72,145,90,119,36,57,90,25,88,44,0,19,0,0,14,2,8,14,2,63,10,77,45,1,137,123,15,0,42,92,1,13,83,48,0,26,136,44,7,66,39,103,36,92,35,54,71,6,98,48,16,71,47,0,14,85,0,5,50,58,45,136,1,16,0,0,0,0,12,7,1,0,0,0,39,0,0,0,4,3,0,0,53,10,18,0,0,7,0,24,86,121,32,65,88,20,14,28,0,23,0,0,0,20,64,73,10,52,14,110,70,5,79,63,2,96,76,32,94,0,1,0,4,30,121,26,5,2,2,0,39,8,2,0,25,26,29,0,129,84,101,63,108,1,61,43,51,134,31,6,94,47,42,95,18,40,28,12,11,62,0,0,59,6,0,9,93,145,106,46,108,1,0,0,0,5,15,16,5,10,75,11,0,30,60,77,113,57,4,50,125,115,59,21,57,58,34,51,132,10,112,72,1,6,15,20,0,3,0,1,6,30,39,0,27,50,110,6,8,110,93,0,66,87,0,2,89,68,15,105,22,142,72,8,28,1,64,118,9,4,48,90,22,46,15,45,60,14,29,99,12,77,5,110,94,44,0,83,42,0,37,133,20,1,74,74,46,64,50,81,36,98,19,240

Sequence (295 aa):
AFQLDSRYQDNDGDLIADIPSDESKLVDPSTLVFAYTPVEDPAVYKEVWSEFLDHLAETTGKNVQFFPVQSNAAQIEAMRAGRLHIAGFNTGSNPLAVACAGFRPFTMMAAADGSFGYEMEIISYPGSGVNDVEDIRGGELAFTSQTSNSGFKAPSAILKADYNMIAGEDFEPVFSGKHDNSILGVANRDYKAAAVANSVLNRMLSRDVVSEDQIVSLYKSQTFPTTGYGIAHNLTPELQEKIQDAFFSFNWEGTALEEEFSKSGEAQFVPITFKNHWEVIRKIDAANGVAYNCR

Radius of gyration: 19.1 Å; Cα contacts (8 Å, |Δi|>4): 620; chains: 1; bounding box: 33×56×42 Å

Secondary structure (DSSP, 8-state):
-----TTS--TTSSSSPPPP-SGGG-B--SEEEEE--TTS-GGGTHHHHHHHHHHHHHHHTSEEEE----SHHHHHHHHHTTS--EEEEPGGGHHHHHHHH-EEEEEEEE-TTS---EEEEEEE-TTSS--SGGGGTTSEEEE--TT-IIIIIHHHHHHHHHH---BTTTBEEEE-SSHHHHHHHHHTTS-S-EEEEHHHHHHHHHTTSS-GGG-EEEEEEEEE---EEEEETTB-HHHHHHHHHHHHH---TTSHHHHHHGGGT--EEEE--HHHHTHHHHHHHHHTT------